Protein 2OU3 (pdb70)

Nearest PDB structures (foldseek):
  2ou3-assembly1_B  TM=1.006E+00  e=4.189E-21  Nostoc punctiforme PCC 73102
  3d19-assembly1_F  TM=2.304E-01  e=5.367E+00  Bacillus cereus G9241
  2ou3-assembly1_B  TM=1.006E+00  e=4.586E-21  Nostoc punctiforme PCC 73102
  3d19-assembly1_F  TM=2.104E-01  e=5.791E+00  Bacillus cereus G9241

Solvent-accessible surface area: 14488 Å² total

Secondary structure (DSSP, 8-state):
-HHHHHHHHHHHHHHH--SSPPPHHHHHH--HHHHHHHSSS---HHHHHHHHHHHHHTT--HHHHHHHHH----S-HHHHHTT-TTT--HHHHHHHHHHHHHTTSSPPHHHHHHHH--TTTT--HHHHHHHHHHHHHHHHHHHHHHHHH-SS----/-HHHHHHHHHHHHHHH--SSPPPHHHHHH--HHHHHHHTTS---HHHHHHHHHHHHHTT--HHHHHHHHH----S-HHHHHTT-TTT--HHHHHHHHHHHHHTTSSPPHHHHHHHH--TTTT--HHHHHHHHHHHHHHHHHHHHHHHHH-SS----

Foldseek 3Di:
DVVLCVQLQVLCCVLPVDNHRDALVVLLLLLLLLLLLCQPHHADPQLLVVVLVSSVSSVRDPVSSVVSVPDDSPDDSVVSQVVDPVSLCLLVSLLSSCVSNPRVHHDDVVSLVSSVCCVSNVHDPVSSVVSNVVSVVVVVVVVVVVCVVPVDDDPD/DVVLLVQLQVVCCVLPVDNHRDALVVLLLLLLLVLLLCQPHDADPQLLVVVLVSSVSSVRDPVSSVVSVPDDSPDDSVVSQVVDPVSLCLLVSLLSSLVSNPRVHDDDVVSLVSSVNCVSNVHDVVSSVVSNVVSVVVVVVVVVVVCVVPVDDDPD

Structure (mmCIF, N/CA/C/O backbone):
data_2OU3
#
_entry.id   2OU3
#
_cell.length_a   38.490
_cell.length_b   56.190
_cell.length_c   152.300
_cell.angle_alpha   90.000
_cell.angle_beta   90.000
_cell.angle_gamma   90.000
#
_symmetry.space_group_name_H-M   'P 21 21 21'
#
loop_
_entity.id
_entity.type
_entity.pdbx_description
1 polymer 'Tellurite resistance protein of COG3793'
2 non-polymer 'ZINC ION'
3 non-polymer 1H-INDOLE-3-CARBALDEHYDE
4 non-polymer 1,2-ETHANEDIOL
5 non-polymer 'CHLORIDE ION'
6 water water
#
loop_
_atom_site.group_PDB
_atom_site.id
_atom_site.type_symbol
_atom_site.label_atom_id
_atom_site.label_alt_id
_atom_site.label_comp_id
_atom_site.label_asym_id
_atom_site.label_entity_id
_atom_site.label_seq_id
_atom_site.pdbx_PDB_ins_code
_atom_site.Cartn_x
_atom_site.Cartn_y
_atom_site.Cartn_z
_atom_site.occupancy
_atom_site.B_iso_or_equiv
_atom_site.auth_seq_id
_atom_site.auth_comp_id
_atom_site.auth_asym_id
_atom_site.auth_atom_id
_atom_site.pdbx_PDB_model_num
ATOM 9 N N . SER A 1 3 ? 27.558 42.248 37.948 1.00 39.21 2 SER A N 1
ATOM 10 C CA . SER A 1 3 ? 28.565 41.192 38.019 1.00 36.67 2 SER A CA 1
ATOM 11 C C . SER A 1 3 ? 29.386 41.177 36.737 1.00 35.19 2 SER A C 1
ATOM 12 O O . SER A 1 3 ? 28.978 41.738 35.704 1.00 33.06 2 SER A O 1
ATOM 15 N N . ASP A 1 4 ? 30.549 40.548 36.811 1.00 32.26 3 ASP A N 1
ATOM 16 C CA . ASP A 1 4 ? 31.404 40.419 35.655 1.00 32.19 3 ASP A CA 1
ATOM 17 C C . ASP A 1 4 ? 30.679 39.642 34.541 1.00 30.19 3 ASP A C 1
ATOM 18 O O . ASP A 1 4 ? 30.775 39.995 33.369 1.00 27.17 3 ASP A O 1
ATOM 23 N N . ILE A 1 5 ? 29.906 38.628 34.914 1.00 28.94 4 ILE A N 1
ATOM 24 C CA . ILE A 1 5 ? 29.175 37.844 33.913 1.00 30.51 4 ILE A CA 1
ATOM 25 C C . ILE A 1 5 ? 28.032 38.668 33.310 1.00 30.74 4 ILE A C 1
ATOM 26 O O . ILE A 1 5 ? 27.846 38.659 32.098 1.00 31.28 4 ILE A O 1
ATOM 31 N N . LYS A 1 6 ? 27.314 39.428 34.139 1.00 31.05 5 LYS A N 1
ATOM 32 C CA . LYS A 1 6 ? 26.336 40.375 33.629 1.00 30.70 5 LYS A CA 1
ATOM 33 C C . LYS A 1 6 ? 26.975 41.356 32.646 1.00 27.86 5 LYS A C 1
ATOM 34 O O . LYS A 1 6 ? 26.445 41.581 31.556 1.00 28.98 5 LYS A O 1
ATOM 37 N N . LYS A 1 7 ? 28.107 41.931 33.018 1.00 24.96 6 LYS A N 1
ATOM 38 C CA . LYS A 1 7 ? 28.802 42.844 32.144 1.00 26.49 6 LYS A CA 1
ATOM 39 C C . LYS A 1 7 ? 29.215 42.182 30.838 1.00 24.12 6 LYS A C 1
ATOM 40 O O . LYS A 1 7 ? 29.223 42.820 29.823 1.00 21.47 6 LYS A O 1
ATOM 46 N N . LEU A 1 8 ? 29.576 40.902 30.874 1.00 20.22 7 LEU A N 1
ATOM 47 C CA . LEU A 1 8 ? 29.891 40.188 29.651 1.00 20.39 7 LEU A CA 1
ATOM 48 C C . LEU A 1 8 ? 28.727 40.190 28.670 1.00 16.36 7 LEU A C 1
ATOM 49 O O . LEU A 1 8 ? 28.916 40.538 27.476 1.00 17.74 7 LEU A O 1
ATOM 54 N N . GLY A 1 9 ? 27.532 39.817 29.163 1.00 13.86 8 GLY A N 1
ATOM 55 C CA . GLY A 1 9 ? 26.355 39.754 28.317 1.00 16.49 8 GLY A CA 1
ATOM 56 C C . GLY A 1 9 ? 25.893 41.131 27.862 1.00 16.43 8 GLY A C 1
ATOM 57 O O . GLY A 1 9 ? 25.525 41.338 26.699 1.00 15.40 8 GLY A O 1
ATOM 58 N N . SER A 1 10 ? 25.880 42.076 28.785 1.00 16.72 9 SER A N 1
ATOM 59 C CA . SER A 1 10 ? 25.432 43.415 28.460 1.00 16.25 9 SER A CA 1
ATOM 60 C C . SER A 1 10 ? 26.358 44.114 27.460 1.00 15.70 9 SER A C 1
ATOM 61 O O . SER A 1 10 ? 25.881 44.778 26.552 1.00 18.03 9 SER A O 1
ATOM 64 N N . SER A 1 11 ? 27.658 43.991 27.645 1.00 16.52 10 SER A N 1
ATOM 65 C CA . SER A 1 11 ? 28.616 44.574 26.710 1.00 16.08 10 SER A CA 1
ATOM 66 C C . SER A 1 11 ? 28.430 43.985 25.311 1.00 15.25 10 SER A C 1
ATOM 67 O O . SER A 1 11 ? 28.490 44.702 24.307 1.00 14.62 10 SER A O 1
ATOM 70 N N . TRP A 1 12 ? 28.233 42.663 25.258 1.00 15.45 11 TRP A N 1
ATOM 71 C CA . TRP A 1 12 ? 28.137 41.968 23.982 1.00 15.69 11 TRP A CA 1
ATOM 72 C C . TRP A 1 12 ? 26.906 42.443 23.244 1.00 14.19 11 TRP A C 1
ATOM 73 O O . TRP A 1 12 ? 26.985 42.828 22.081 1.00 14.79 11 TRP A O 1
ATOM 84 N N . ILE A 1 13 ? 25.759 42.446 23.922 1.00 13.92 12 ILE A N 1
ATOM 85 C CA A ILE A 1 13 ? 24.510 42.801 23.273 0.50 14.55 12 ILE A CA 1
ATOM 86 C CA B ILE A 1 13 ? 24.498 42.804 23.282 0.50 13.64 12 ILE A CA 1
ATOM 87 C C . ILE A 1 13 ? 24.439 44.291 22.909 1.00 14.10 12 ILE A C 1
ATOM 88 O O . ILE A 1 13 ? 23.890 44.669 21.860 1.00 14.22 12 ILE A O 1
ATOM 97 N N . ILE A 1 14 ? 24.984 45.146 23.770 1.00 14.99 13 ILE A N 1
ATOM 98 C CA . ILE A 1 14 ? 25.049 46.577 23.464 1.00 14.17 13 ILE A CA 1
ATOM 99 C C . ILE A 1 14 ? 25.931 46.789 22.249 1.00 14.47 13 ILE A C 1
ATOM 100 O O . ILE A 1 14 ? 25.558 47.509 21.308 1.00 16.07 13 ILE A O 1
ATOM 105 N N . ASN A 1 15 ? 27.074 46.110 22.218 1.00 13.26 14 ASN A N 1
ATOM 106 C CA . ASN A 1 15 ? 27.930 46.193 21.020 1.00 13.20 14 ASN A CA 1
ATOM 107 C C . ASN A 1 15 ? 27.238 45.629 19.758 1.00 14.36 14 ASN A C 1
ATOM 108 O O . ASN A 1 15 ? 27.356 46.186 18.653 1.00 15.45 14 ASN A O 1
ATOM 113 N N . TRP A 1 16 ? 26.516 44.523 19.930 1.00 15.92 15 TRP A N 1
ATOM 114 C CA . TRP A 1 16 ? 25.852 43.889 18.833 1.00 14.58 15 TRP A CA 1
ATOM 115 C C . TRP A 1 16 ? 24.858 44.850 18.146 1.00 14.72 15 TRP A C 1
ATOM 116 O O . TRP A 1 16 ? 24.877 45.008 16.919 1.00 13.94 15 TRP A O 1
ATOM 127 N N . PHE A 1 17 ? 23.986 45.475 18.923 1.00 14.73 16 PHE A N 1
ATOM 128 C CA . PHE A 1 17 ? 22.928 46.282 18.323 1.00 12.57 16 PHE A CA 1
ATOM 129 C C . PHE A 1 17 ? 23.373 47.705 17.995 1.00 13.24 16 PHE A C 1
ATOM 130 O O . PHE A 1 17 ? 22.841 48.320 17.068 1.00 14.21 16 PHE A O 1
ATOM 138 N N . PHE A 1 18 ? 24.264 48.264 18.797 1.00 12.75 17 PHE A N 1
ATOM 139 C CA . PHE A 1 18 ? 24.571 49.700 18.656 1.00 13.10 17 PHE A CA 1
ATOM 140 C C . PHE A 1 18 ? 26.014 50.028 18.280 1.00 13.41 17 PHE A C 1
ATOM 141 O O . PHE A 1 18 ? 26.294 51.184 17.937 1.00 14.70 17 PHE A O 1
ATOM 149 N N . GLY A 1 19 ? 26.916 49.046 18.346 1.00 13.27 18 GLY A N 1
ATOM 150 C CA . GLY A 1 19 ? 28.329 49.255 18.023 1.00 14.33 18 GLY A CA 1
ATOM 151 C C . GLY A 1 19 ? 29.169 49.841 19.145 1.00 14.69 18 GLY A C 1
ATOM 152 O O . GLY A 1 19 ? 30.375 50.129 18.968 1.00 13.64 18 GLY A O 1
ATOM 153 N N . PHE A 1 20 ? 28.549 50.033 20.312 1.00 12.88 19 PHE A N 1
ATOM 154 C CA . PHE A 1 20 ? 29.156 50.739 21.418 1.00 12.45 19 PHE A CA 1
ATOM 155 C C . PHE A 1 20 ? 30.203 49.867 22.081 1.00 14.01 19 PHE A C 1
ATOM 156 O O . PHE A 1 20 ? 30.054 48.670 22.136 1.00 12.50 19 PHE A O 1
ATOM 164 N N . ASN A 1 21 ? 31.282 50.481 22.555 1.00 15.05 20 ASN A N 1
ATOM 165 C CA . ASN A 1 21 ? 32.311 49.755 23.321 1.00 15.44 20 ASN A CA 1
ATOM 166 C C . ASN A 1 21 ? 32.204 49.884 24.844 1.00 17.12 20 ASN A C 1
ATOM 167 O O . ASN A 1 21 ? 33.058 49.353 25.574 1.00 17.19 20 ASN A O 1
ATOM 172 N N . GLN A 1 22 ? 31.116 50.505 25.322 1.00 16.79 21 GLN A N 1
ATOM 173 C CA . GLN A 1 22 ? 30.875 50.733 26.744 1.00 19.05 21 GLN A CA 1
ATOM 174 C C . GLN A 1 22 ? 29.376 50.539 26.939 1.00 18.20 21 GLN A C 1
ATOM 175 O O . GLN A 1 22 ? 28.641 50.860 26.026 1.00 15.26 21 GLN A O 1
ATOM 181 N N . ILE A 1 23 ? 28.942 50.009 28.090 1.00 16.04 22 ILE A N 1
ATOM 182 C CA . ILE A 1 23 ? 27.521 49.842 28.391 1.00 14.33 22 ILE A CA 1
ATOM 183 C C . ILE A 1 23 ? 27.009 51.233 28.794 1.00 13.92 22 ILE A C 1
ATOM 184 O O . ILE A 1 23 ? 27.621 51.846 29.675 1.00 13.65 22 ILE A O 1
ATOM 189 N N . PRO A 1 24 ? 25.922 51.736 28.160 1.00 12.52 23 PRO A N 1
ATOM 190 C CA . PRO A 1 24 ? 25.350 53.015 28.617 1.00 14.73 23 PRO A CA 1
ATOM 191 C C . PRO A 1 24 ? 24.874 52.945 30.067 1.00 15.65 23 PRO A C 1
ATOM 192 O O . PRO A 1 24 ? 24.476 51.864 30.558 1.00 14.98 23 PRO A O 1
ATOM 196 N N . THR A 1 25 ? 24.881 54.097 30.731 1.00 14.24 24 THR A N 1
ATOM 197 C CA . THR A 1 25 ? 24.332 54.199 32.073 1.00 14.17 24 THR A CA 1
ATOM 198 C C . THR A 1 25 ? 22.867 53.816 32.015 1.00 14.15 24 THR A C 1
ATOM 199 O O . THR A 1 25 ? 22.219 53.956 30.954 1.00 11.80 24 THR A O 1
ATOM 203 N N . ASN A 1 26 ? 22.337 53.339 33.133 1.00 13.82 25 ASN A N 1
ATOM 204 C CA . ASN A 1 26 ? 20.885 53.095 33.195 1.00 13.48 25 ASN A CA 1
ATOM 205 C C . ASN A 1 26 ? 20.078 54.331 32.877 1.00 12.94 25 ASN A C 1
ATOM 206 O O . ASN A 1 26 ? 19.021 54.235 32.223 1.00 12.61 25 ASN A O 1
ATOM 211 N N . GLU A 1 27 ? 20.557 55.486 33.334 1.00 12.97 26 GLU A N 1
ATOM 212 C CA A GLU A 1 27 ? 19.914 56.761 33.050 0.70 13.95 26 GLU A CA 1
ATOM 213 C CA B GLU A 1 27 ? 19.819 56.729 33.041 0.30 13.28 26 GLU A CA 1
ATOM 214 C C . GLU A 1 27 ? 19.799 57.013 31.532 1.00 13.33 26 GLU A C 1
ATOM 215 O O . GLU A 1 27 ? 18.770 57.413 31.028 1.00 13.92 26 GLU A O 1
ATOM 226 N N . ASP A 1 28 ? 20.899 56.790 30.817 1.00 11.68 27 ASP A N 1
ATOM 227 C CA . ASP A 1 28 ? 20.913 56.933 29.365 1.00 11.76 27 ASP A CA 1
ATOM 228 C C . ASP A 1 28 ? 20.022 55.922 28.650 1.00 13.58 27 ASP A C 1
ATOM 229 O O . ASP A 1 28 ? 19.332 56.282 27.696 1.00 13.90 27 ASP A O 1
ATOM 234 N N . SER A 1 29 ? 20.015 54.666 29.107 1.00 13.51 28 SER A N 1
ATOM 235 C CA . SER A 1 29 ? 19.106 53.681 28.527 1.00 11.64 28 SER A CA 1
ATOM 236 C C . SER A 1 29 ? 17.672 54.145 28.695 1.00 12.96 28 SER A C 1
ATOM 237 O O . SER A 1 29 ? 16.861 54.057 27.760 1.00 13.41 28 SER A O 1
ATOM 240 N N . SER A 1 30 ? 17.360 54.657 29.882 1.00 13.31 29 SER A N 1
ATOM 241 C CA . SER A 1 30 ? 16.027 55.178 30.186 1.00 14.19 29 SER A CA 1
ATOM 242 C C . SER A 1 30 ? 15.608 56.337 29.268 1.00 13.38 29 SER A C 1
ATOM 243 O O . SER A 1 30 ? 14.554 56.295 28.638 1.00 12.64 29 SER A O 1
ATOM 246 N N . ILE A 1 31 ? 16.463 57.349 29.181 1.00 14.01 30 ILE A N 1
ATOM 247 C CA . ILE A 1 31 ? 16.214 58.522 28.343 1.00 12.82 30 ILE A CA 1
ATOM 248 C C . ILE A 1 31 ? 16.091 58.117 26.862 1.00 14.01 30 ILE A C 1
ATOM 249 O O . ILE A 1 31 ? 15.154 58.538 26.161 1.00 14.68 30 ILE A O 1
ATOM 254 N N . TYR A 1 32 ? 16.994 57.246 26.409 1.00 15.01 31 TYR A N 1
ATOM 255 C CA . TYR A 1 32 ? 16.945 56.738 25.042 1.00 13.71 31 TYR A CA 1
ATOM 256 C C . TYR A 1 32 ? 15.605 56.063 24.748 1.00 12.91 31 TYR A C 1
ATOM 257 O O . TYR A 1 32 ? 14.949 56.379 23.739 1.00 11.52 31 TYR A O 1
ATOM 279 N N . LYS A 1 34 ? 12.747 56.340 26.432 1.00 13.93 33 LYS A N 1
ATOM 280 C CA . LYS A 1 34 ? 11.687 57.341 26.481 1.00 13.99 33 LYS A CA 1
ATOM 281 C C . LYS A 1 34 ? 11.591 58.092 25.158 1.00 15.09 33 LYS A C 1
ATOM 282 O O . LYS A 1 34 ? 10.512 58.391 24.685 1.00 14.43 33 LYS A O 1
ATOM 288 N N . SER A 1 35 ? 12.737 58.389 24.555 1.00 13.14 34 SER A N 1
ATOM 289 C CA . SER A 1 35 ? 12.762 59.068 23.266 1.00 14.02 34 SER A CA 1
ATOM 290 C C . SER A 1 35 ? 12.115 58.188 22.191 1.00 13.89 34 SER A C 1
ATOM 291 O O . SER A 1 35 ? 11.332 58.639 21.353 1.00 14.98 34 SER A O 1
ATOM 294 N N . VAL A 1 36 ? 12.472 56.915 22.227 1.00 12.53 35 VAL A N 1
ATOM 295 C CA . VAL A 1 36 ? 11.995 55.942 21.257 1.00 13.94 35 VAL A CA 1
ATOM 296 C C . VAL A 1 36 ? 10.490 55.825 21.369 1.00 14.67 35 VAL A C 1
ATOM 297 O O . VAL A 1 36 ? 9.789 55.858 20.348 1.00 15.91 35 VAL A O 1
ATOM 301 N N . LEU A 1 37 ? 9.983 55.695 22.602 1.00 15.33 36 LEU A N 1
ATOM 302 C CA . LEU A 1 37 ? 8.548 55.594 22.819 1.00 13.63 36 LEU A CA 1
ATOM 303 C C . LEU A 1 37 ? 7.823 56.859 22.393 1.00 14.27 36 LEU A C 1
ATOM 304 O O . LEU A 1 37 ? 6.752 56.781 21.768 1.00 16.78 36 LEU A O 1
ATOM 309 N N . THR A 1 38 ? 8.392 58.024 22.717 1.00 14.15 37 THR A N 1
ATOM 310 C CA . THR A 1 38 ? 7.823 59.282 22.258 1.00 15.52 37 THR A CA 1
ATOM 311 C C . THR A 1 38 ? 7.732 59.310 20.727 1.00 19.36 37 THR A C 1
ATOM 312 O O . THR A 1 38 ? 6.727 59.727 20.165 1.00 19.29 37 THR A O 1
ATOM 316 N N . CYS A 1 39 ? 8.804 58.878 20.085 1.00 18.98 38 CYS A N 1
ATOM 317 C CA A CYS A 1 39 ? 8.909 58.851 18.639 0.70 21.12 38 CYS A CA 1
ATOM 318 C CA B CYS A 1 39 ? 8.885 58.827 18.632 0.30 20.83 38 CYS A CA 1
ATOM 319 C C . CYS A 1 39 ? 7.873 57.906 18.011 1.00 21.97 38 CYS A C 1
ATOM 320 O O . CYS A 1 39 ? 7.176 58.287 17.087 1.00 25.93 38 CYS A O 1
ATOM 325 N N . ALA A 1 40 ? 7.796 56.680 18.520 1.00 21.31 39 ALA A N 1
ATOM 326 C CA . ALA A 1 40 ? 6.848 55.694 18.015 1.00 23.42 39 ALA A CA 1
ATOM 327 C C . ALA A 1 40 ? 5.410 56.178 18.219 1.00 26.31 39 ALA A C 1
ATOM 328 O O . ALA A 1 40 ? 4.584 56.066 17.318 1.00 27.02 39 ALA A O 1
ATOM 330 N N . LYS A 1 41 ? 5.118 56.714 19.404 1.00 26.67 40 LYS A N 1
ATOM 331 C CA . LYS A 1 41 ? 3.767 57.207 19.705 1.00 27.41 40 LYS A CA 1
ATOM 332 C C . LYS A 1 41 ? 3.453 58.456 18.868 1.00 30.44 40 LYS A C 1
ATOM 333 O O . LYS A 1 41 ? 2.350 58.590 18.329 1.00 29.89 40 LYS A O 1
ATOM 339 N N . ALA A 1 42 ? 4.444 59.339 18.754 1.00 33.12 41 ALA A N 1
ATOM 340 C CA . ALA A 1 42 ? 4.385 60.503 17.874 1.00 36.25 41 ALA A CA 1
ATOM 341 C C . ALA A 1 42 ? 3.134 61.322 18.172 1.00 39.57 41 ALA A C 1
ATOM 342 O O . ALA A 1 42 ? 2.979 61.830 19.283 1.00 39.04 41 ALA A O 1
ATOM 344 N N . ASP A 1 43 ? 2.239 61.462 17.202 1.00 41.68 42 ASP A N 1
ATOM 345 C CA . ASP A 1 43 ? 1.002 62.180 17.462 1.00 43.93 42 ASP A CA 1
ATOM 346 C C . ASP A 1 43 ? 0.103 61.253 18.261 1.00 44.32 42 ASP A C 1
ATOM 347 O O . ASP A 1 43 ? -0.403 61.607 19.332 1.00 45.70 42 ASP A O 1
ATOM 348 N N . GLY A 1 44 ? -0.042 60.041 17.743 1.00 43.34 43 GLY A N 1
ATOM 349 C CA . GLY A 1 44 ? -1.144 59.178 18.112 1.00 42.91 43 GLY A CA 1
ATOM 350 C C . GLY A 1 44 ? -0.946 58.376 19.365 1.00 41.26 43 GLY A C 1
ATOM 351 O O . GLY A 1 44 ? -0.683 58.930 20.417 1.00 40.34 43 GLY A O 1
ATOM 352 N N . VAL A 1 45 ? -1.121 57.065 19.241 1.00 41.10 44 VAL A N 1
ATOM 353 C CA . VAL A 1 45 ? -0.941 56.151 20.346 1.00 40.37 44 VAL A CA 1
ATOM 354 C C . VAL A 1 45 ? 0.108 55.087 20.005 1.00 39.75 44 VAL A C 1
ATOM 355 O O . VAL A 1 45 ? 0.597 54.965 18.868 1.00 39.57 44 VAL A O 1
ATOM 357 N N . ILE A 1 46 ? 0.448 54.327 21.028 1.00 38.82 45 ILE A N 1
ATOM 358 C CA . ILE A 1 46 ? 1.348 53.207 20.903 1.00 36.39 45 ILE A CA 1
ATOM 359 C C . ILE A 1 46 ? 0.554 52.038 21.478 1.00 32.13 45 ILE A C 1
ATOM 360 O O . ILE A 1 46 ? -0.017 52.148 22.550 1.00 33.41 45 ILE A O 1
ATOM 365 N N . SER A 1 47 ? 0.451 50.948 20.734 1.00 28.34 46 SER A N 1
ATOM 366 C CA . SER A 1 47 ? -0.292 49.784 21.212 1.00 26.97 46 SER A CA 1
ATOM 367 C C . SER A 1 47 ? 0.477 49.013 22.294 1.00 27.92 46 SER A C 1
ATOM 368 O O . SER A 1 47 ? 1.709 49.127 22.397 1.00 25.59 46 SER A O 1
ATOM 371 N N . PRO A 1 48 ? -0.252 48.238 23.110 1.00 26.44 47 PRO A N 1
ATOM 372 C CA . PRO A 1 48 ? 0.360 47.334 24.073 1.00 26.84 47 PRO A CA 1
ATOM 373 C C . PRO A 1 48 ? 1.442 46.461 23.474 1.00 26.35 47 PRO A C 1
ATOM 374 O O . PRO A 1 48 ? 2.520 46.299 24.080 1.00 22.57 47 PRO A O 1
ATOM 378 N N . GLU A 1 49 ? 1.153 45.887 22.302 1.00 23.41 48 GLU A N 1
ATOM 379 C CA . GLU A 1 49 ? 2.129 45.047 21.637 1.00 23.05 48 GLU A CA 1
ATOM 380 C C . GLU A 1 49 ? 3.394 45.815 21.259 1.00 19.84 48 GLU A C 1
ATOM 381 O O . GLU A 1 49 ? 4.515 45.285 21.390 1.00 21.45 48 GLU A O 1
ATOM 387 N N . GLU A 1 50 ? 3.226 47.032 20.761 1.00 19.33 49 GLU A N 1
ATOM 388 C CA . GLU A 1 50 ? 4.360 47.869 20.401 1.00 18.63 49 GLU A CA 1
ATOM 389 C C . GLU A 1 50 ? 5.140 48.184 21.665 1.00 18.51 49 GLU A C 1
ATOM 390 O O . GLU A 1 50 ? 6.373 48.064 21.697 1.00 13.52 49 GLU A O 1
ATOM 396 N N . LYS A 1 51 ? 4.440 48.582 22.731 1.00 18.22 50 LYS A N 1
ATOM 397 C CA . LYS A 1 51 ? 5.154 48.931 23.981 1.00 20.87 50 LYS A CA 1
ATOM 398 C C . LYS A 1 51 ? 5.878 47.729 24.575 1.00 18.75 50 LYS A C 1
ATOM 399 O O . LYS A 1 51 ? 7.018 47.846 25.070 1.00 17.63 50 LYS A O 1
ATOM 405 N N . ASP A 1 52 ? 5.237 46.562 24.503 1.00 19.17 51 ASP A N 1
ATOM 406 C CA . ASP A 1 52 ? 5.842 45.341 25.003 1.00 19.01 51 ASP A CA 1
ATOM 407 C C . ASP A 1 52 ? 7.123 44.978 24.283 1.00 16.52 51 ASP A C 1
ATOM 408 O O . ASP A 1 52 ? 8.067 44.546 24.934 1.00 16.11 51 ASP A O 1
ATOM 413 N N . TRP A 1 53 ? 7.149 45.136 22.963 1.00 15.34 52 TRP A N 1
ATOM 414 C CA . TRP A 1 53 ? 8.375 44.907 22.208 1.00 16.66 52 TRP A CA 1
ATOM 415 C C . TRP A 1 53 ? 9.505 45.853 22.638 1.00 15.66 52 TRP A C 1
ATOM 416 O O . TRP A 1 53 ? 10.685 45.453 22.796 1.00 16.17 52 TRP A O 1
ATOM 427 N N . ALA A 1 54 ? 9.162 47.114 22.833 1.00 14.88 53 ALA A N 1
ATOM 428 C CA . ALA A 1 54 ? 10.143 48.127 23.239 1.00 13.99 53 ALA A CA 1
ATOM 429 C C . ALA A 1 54 ? 10.745 47.792 24.619 1.00 14.13 53 ALA A C 1
ATOM 430 O O . ALA A 1 54 ? 11.964 47.878 24.818 1.00 15.17 53 ALA A O 1
ATOM 432 N N . LEU A 1 55 ? 9.875 47.412 25.568 1.00 13.83 54 LEU A N 1
ATOM 433 C CA . LEU A 1 55 ? 10.304 47.053 26.921 1.00 15.03 54 LEU A CA 1
ATOM 434 C C . LEU A 1 55 ? 11.171 45.810 26.911 1.00 14.14 54 LEU A C 1
ATOM 435 O O . LEU A 1 55 ? 12.169 45.732 27.642 1.00 15.59 54 LEU A O 1
ATOM 440 N N . GLY A 1 56 ? 10.816 44.853 26.050 1.00 13.94 55 GLY A N 1
ATOM 441 C CA . GLY A 1 56 ? 11.594 43.615 25.928 1.00 13.36 55 GLY A CA 1
ATOM 442 C C . GLY A 1 56 ? 12.978 43.887 25.340 1.00 12.51 55 GLY A C 1
ATOM 443 O O . GLY A 1 56 ? 13.984 43.318 25.773 1.00 14.87 55 GLY A O 1
ATOM 444 N N . PHE A 1 57 ? 13.030 44.770 24.351 1.00 12.75 56 PHE A N 1
ATOM 445 C CA . PHE A 1 57 ? 14.280 45.164 23.712 1.00 13.78 56 PHE A CA 1
ATOM 446 C C . PHE A 1 57 ? 15.153 45.827 24.770 1.00 14.98 56 PHE A C 1
ATOM 447 O O . PHE A 1 57 ? 16.283 45.434 24.970 1.00 13.83 56 PHE A O 1
ATOM 455 N N . CYS A 1 58 ? 14.560 46.733 25.557 1.00 13.98 57 CYS A N 1
ATOM 456 C CA . CYS A 1 58 ? 15.301 47.441 26.580 1.00 14.93 57 CYS A CA 1
ATOM 457 C C . CYS A 1 58 ? 15.781 46.478 27.673 1.00 16.07 57 CYS A C 1
ATOM 458 O O . CYS A 1 58 ? 16.947 46.498 28.074 1.00 13.30 57 CYS A O 1
ATOM 461 N N . ALA A 1 59 ? 14.904 45.582 28.114 1.00 14.00 58 ALA A N 1
ATOM 462 C CA . ALA A 1 59 ? 15.271 44.602 29.155 1.00 15.46 58 ALA A CA 1
ATOM 463 C C . ALA A 1 59 ? 16.435 43.724 28.737 1.00 16.20 58 ALA A C 1
ATOM 464 O O . ALA A 1 59 ? 17.268 43.366 29.595 1.00 16.63 58 ALA A O 1
ATOM 466 N N . SER A 1 60 ? 16.495 43.373 27.443 1.00 18.05 59 SER A N 1
ATOM 467 C CA . SER A 1 60 ? 17.526 42.475 26.944 1.00 18.80 59 SER A CA 1
ATOM 468 C C . SER A 1 60 ? 18.896 43.043 27.175 1.00 17.68 59 SER A C 1
ATOM 469 O O . SER A 1 60 ? 19.834 42.277 27.227 1.00 18.24 59 SER A O 1
ATOM 472 N N . TRP A 1 61 ? 19.053 44.368 27.255 1.00 16.01 60 TRP A N 1
ATOM 473 C CA . TRP A 1 61 ? 20.397 44.955 27.458 1.00 16.85 60 TRP A CA 1
ATOM 474 C C . TRP A 1 61 ? 20.902 44.772 28.883 1.00 18.00 60 TRP A C 1
ATOM 475 O O . TRP A 1 61 ? 22.036 45.134 29.200 1.00 18.43 60 TRP A O 1
ATOM 486 N N . GLY A 1 62 ? 20.064 44.257 29.751 1.00 15.04 61 GLY A N 1
ATOM 487 C CA . GLY A 1 62 ? 20.444 44.022 31.156 1.00 17.04 61 GLY A CA 1
ATOM 488 C C . GLY A 1 62 ? 20.390 45.253 32.045 1.00 16.85 61 GLY A C 1
ATOM 489 O O . GLY A 1 62 ? 21.017 45.295 33.124 1.00 16.18 61 GLY A O 1
ATOM 490 N N . VAL A 1 63 ? 19.622 46.257 31.615 1.00 16.09 62 VAL A N 1
ATOM 491 C CA . VAL A 1 63 ? 19.349 47.455 32.445 1.00 13.53 62 VAL A CA 1
ATOM 492 C C . VAL A 1 63 ? 18.825 47.091 33.843 1.00 16.90 62 VAL A C 1
ATOM 493 O O . VAL A 1 63 ? 18.228 46.028 34.047 1.00 14.93 62 VAL A O 1
ATOM 497 N N . ALA A 1 64 ? 19.107 47.960 34.815 1.00 15.49 63 ALA A N 1
ATOM 498 C CA . ALA A 1 64 ? 18.537 47.840 36.150 1.00 14.64 63 ALA A CA 1
ATOM 499 C C . ALA A 1 64 ? 17.030 47.762 36.059 1.00 15.99 63 ALA A C 1
ATOM 500 O O . ALA A 1 64 ? 16.444 48.362 35.154 1.00 13.63 63 ALA A O 1
ATOM 502 N N . ASP A 1 65 ? 16.402 47.010 36.983 1.00 15.73 64 ASP A N 1
ATOM 503 C CA . ASP A 1 65 ? 14.943 46.844 37.020 1.00 15.91 64 ASP A CA 1
ATOM 504 C C . ASP A 1 65 ? 14.168 48.149 37.066 1.00 15.28 64 ASP A C 1
ATOM 505 O O . ASP A 1 65 ? 13.082 48.257 36.486 1.00 15.44 64 ASP A O 1
ATOM 510 N N . TRP A 1 66 ? 14.685 49.128 37.806 1.00 13.97 65 TRP A N 1
ATOM 511 C CA . TRP A 1 66 ? 14.013 50.416 37.846 1.00 13.69 65 TRP A CA 1
ATOM 512 C C . TRP A 1 66 ? 13.700 50.969 36.451 1.00 11.92 65 TRP A C 1
ATOM 513 O O . TRP A 1 66 ? 12.687 51.645 36.270 1.00 13.28 65 TRP A O 1
ATOM 524 N N . VAL A 1 67 ? 14.595 50.743 35.482 1.00 12.70 66 VAL A N 1
ATOM 525 C CA . VAL A 1 67 ? 14.419 51.320 34.171 1.00 12.77 66 VAL A CA 1
ATOM 526 C C . VAL A 1 67 ? 13.145 50.783 33.540 1.00 11.52 66 VAL A C 1
ATOM 527 O O . VAL A 1 67 ? 12.356 51.532 32.988 1.00 12.89 66 VAL A O 1
ATOM 531 N N . ILE A 1 68 ? 12.941 49.474 33.627 1.00 13.79 67 ILE A N 1
ATOM 532 C CA . ILE A 1 68 ? 11.755 48.846 33.038 1.00 13.20 67 ILE A CA 1
ATOM 533 C C . ILE A 1 68 ? 10.482 49.187 33.815 1.00 14.95 67 ILE A C 1
ATOM 534 O O . ILE A 1 68 ? 9.443 49.528 33.223 1.00 15.01 67 ILE A O 1
ATOM 539 N N . GLU A 1 69 ? 10.549 49.136 35.135 1.00 15.33 68 GLU A N 1
ATOM 540 C CA . GLU A 1 69 ? 9.379 49.502 35.931 1.00 14.37 68 GLU A CA 1
ATOM 541 C C . GLU A 1 69 ? 8.912 50.931 35.632 1.00 15.58 68 GLU A C 1
ATOM 542 O O . GLU A 1 69 ? 7.718 51.219 35.496 1.00 15.90 68 GLU A O 1
ATOM 548 N N . ASP A 1 70 ? 9.881 51.823 35.487 1.00 14.04 69 ASP A N 1
ATOM 549 C CA . ASP A 1 70 ? 9.593 53.237 35.205 1.00 13.57 69 ASP A CA 1
ATOM 550 C C . ASP A 1 70 ? 9.082 53.453 33.750 1.00 13.59 69 ASP A C 1
ATOM 551 O O . ASP A 1 70 ? 8.210 54.305 33.514 1.00 16.35 69 ASP A O 1
ATOM 556 N N . LEU A 1 71 ? 9.575 52.679 32.793 1.00 12.88 70 LEU A N 1
ATOM 557 C CA . LEU A 1 71 ? 9.013 52.706 31.428 1.00 14.21 70 LEU A CA 1
ATOM 558 C C . LEU A 1 71 ? 7.575 52.192 31.387 1.00 16.18 70 LEU A C 1
ATOM 559 O O . LEU A 1 71 ? 6.761 52.687 30.603 1.00 15.39 70 LEU A O 1
ATOM 564 N N . LYS A 1 72 ? 7.269 51.178 32.197 1.00 17.14 71 LYS A N 1
ATOM 565 C CA . LYS A 1 72 ? 5.907 50.630 32.250 1.00 19.89 71 LYS A CA 1
ATOM 566 C C . LYS A 1 72 ? 4.857 51.690 32.557 1.00 20.08 71 LYS A C 1
ATOM 567 O O . LYS A 1 72 ? 3.798 51.689 31.945 1.00 20.34 71 LYS A O 1
ATOM 573 N N . THR A 1 73 ? 5.172 52.602 33.475 1.00 19.49 72 THR A N 1
ATOM 574 C CA . THR A 1 73 ? 4.249 53.670 33.901 1.00 20.56 72 THR A CA 1
ATOM 575 C C . THR A 1 73 ? 4.427 54.979 33.114 1.00 20.69 72 THR A C 1
ATOM 576 O O . THR A 1 73 ? 3.660 55.935 33.270 1.00 21.16 72 THR A O 1
ATOM 580 N N . TYR A 1 74 ? 5.425 55.024 32.244 1.00 19.40 73 TYR A N 1
ATOM 581 C CA . TYR A 1 74 ? 5.725 56.234 31.517 1.00 20.38 73 TYR A CA 1
ATOM 582 C C . TYR A 1 74 ? 4.679 56.520 30.453 1.00 21.77 73 TYR A C 1
ATOM 583 O O . TYR A 1 74 ? 4.362 55.670 29.614 1.00 22.98 73 TYR A O 1
ATOM 592 N N . GLU A 1 75 ? 4.175 57.737 30.506 1.00 24.64 74 GLU A N 1
ATOM 593 C CA . GLU A 1 75 ? 3.266 58.260 29.517 1.00 28.44 74 GLU A CA 1
ATOM 594 C C . GLU A 1 75 ? 4.120 59.101 28.579 1.00 28.41 74 GLU A C 1
ATOM 595 O O . GLU A 1 75 ? 4.656 60.152 28.964 1.00 32.70 74 GLU A O 1
ATOM 601 N N . ALA A 1 76 ? 4.271 58.623 27.357 1.00 28.77 75 ALA A N 1
ATOM 602 C CA . ALA A 1 76 ? 5.202 59.219 26.418 1.00 26.52 75 ALA A CA 1
ATOM 603 C C . ALA A 1 76 ? 4.553 60.417 25.749 1.00 27.43 75 ALA A C 1
ATOM 604 O O . ALA A 1 76 ? 4.389 60.439 24.530 1.00 28.01 75 ALA A O 1
ATOM 606 N N . ASP A 1 77 ? 4.213 61.410 26.560 1.00 26.60 76 ASP A N 1
ATOM 607 C CA . ASP A 1 77 ? 3.516 62.595 26.095 1.00 28.97 76 ASP A CA 1
ATOM 608 C C . ASP A 1 77 ? 4.368 63.856 26.217 1.00 26.91 76 ASP A C 1
ATOM 609 O O . ASP A 1 77 ? 3.846 64.967 26.105 1.00 25.82 76 ASP A O 1
ATOM 614 N N . GLU A 1 78 ? 5.674 63.690 26.426 1.00 23.56 77 GLU A N 1
ATOM 615 C CA . GLU A 1 78 ? 6.595 64.833 26.534 1.00 22.07 77 GLU A CA 1
ATOM 616 C C . GLU A 1 78 ? 7.098 65.260 25.155 1.00 20.16 77 GLU A C 1
ATOM 617 O O . GLU A 1 78 ? 6.924 64.533 24.188 1.00 17.48 77 GLU A O 1
ATOM 623 N N . ALA A 1 79 ? 7.712 66.443 25.063 1.00 17.76 78 ALA A N 1
ATOM 624 C CA . ALA A 1 79 ? 8.251 66.902 23.789 1.00 17.68 78 ALA A CA 1
ATOM 625 C C . ALA A 1 79 ? 9.563 66.157 23.511 1.00 14.77 78 ALA A C 1
ATOM 626 O O . ALA A 1 79 ? 10.450 66.102 24.360 1.00 16.51 78 ALA A O 1
ATOM 628 N N . LEU A 1 80 ? 9.662 65.542 22.342 1.00 15.90 79 LEU A N 1
ATOM 629 C CA . LEU A 1 80 ? 10.802 64.683 22.010 1.00 17.08 79 LEU A CA 1
ATOM 630 C C . LEU A 1 80 ? 12.129 65.439 22.126 1.00 15.42 79 LEU A C 1
ATOM 631 O O . LEU A 1 80 ? 13.113 64.926 22.659 1.00 12.80 79 LEU A O 1
ATOM 636 N N . GLU A 1 81 ? 12.152 66.678 21.657 1.00 15.63 80 GLU A N 1
ATOM 637 C CA . GLU A 1 81 ? 13.390 67.476 21.760 1.00 16.75 80 GLU A CA 1
ATOM 638 C C . GLU A 1 81 ? 13.816 67.748 23.192 1.00 15.89 80 GLU A C 1
ATOM 639 O O . GLU A 1 81 ? 14.999 67.905 23.484 1.00 15.17 80 GLU A O 1
ATOM 645 N N . GLU A 1 82 ? 12.846 67.865 24.091 1.00 15.52 81 GLU A N 1
ATOM 646 C CA . GLU A 1 82 ? 13.154 68.061 25.511 1.00 16.08 81 GLU A CA 1
ATOM 647 C C . GLU A 1 82 ? 13.681 66.776 26.151 1.00 12.97 81 GLU A C 1
ATOM 648 O O . GLU A 1 82 ? 14.580 66.813 26.987 1.00 14.16 81 GLU A O 1
ATOM 654 N N . VAL A 1 83 ? 13.128 65.648 25.757 1.00 12.32 82 VAL A N 1
ATOM 655 C CA . VAL A 1 83 ? 13.583 64.386 26.290 1.00 13.22 82 VAL A CA 1
ATOM 656 C C . VAL A 1 83 ? 15.061 64.143 25.939 1.00 12.32 82 VAL A C 1
ATOM 657 O O . VAL A 1 83 ? 15.878 63.829 26.821 1.00 14.08 82 VAL A O 1
ATOM 661 N N . ILE A 1 84 ? 15.398 64.284 24.657 1.00 12.33 83 ILE A N 1
ATOM 662 C CA . ILE A 1 84 ? 16.750 63.955 24.193 1.00 12.17 83 ILE A CA 1
ATOM 663 C C . ILE A 1 84 ? 17.789 64.862 24.825 1.00 11.80 83 ILE A C 1
ATOM 664 O O . ILE A 1 84 ? 18.913 64.432 25.099 1.00 12.08 83 ILE A O 1
ATOM 669 N N . ALA A 1 85 ? 17.387 66.089 25.121 1.00 11.02 84 ALA A N 1
ATOM 670 C CA . ALA A 1 85 ? 18.278 67.097 25.710 1.00 11.42 84 ALA A CA 1
ATOM 671 C C . ALA A 1 85 ? 18.635 66.800 27.184 1.00 13.29 84 ALA A C 1
ATOM 672 O O . ALA A 1 85 ? 19.512 67.423 27.765 1.00 12.24 84 ALA A O 1
ATOM 674 N N . ARG A 1 86 ? 17.990 65.794 27.763 1.00 14.19 85 ARG A N 1
ATOM 675 C CA . ARG A 1 86 ? 18.333 65.349 29.095 1.00 13.02 85 ARG A CA 1
ATOM 676 C C . ARG A 1 86 ? 19.685 64.650 29.140 1.00 13.08 85 ARG A C 1
ATOM 677 O O . ARG A 1 86 ? 20.262 64.518 30.216 1.00 13.88 85 ARG A O 1
ATOM 685 N N . SER A 1 87 ? 20.212 64.235 27.982 1.00 13.16 86 SER A N 1
ATOM 686 C CA . SER A 1 87 ? 21.496 63.547 27.923 1.00 13.20 86 SER A CA 1
ATOM 687 C C . SER A 1 87 ? 22.346 63.934 26.723 1.00 13.70 86 SER A C 1
ATOM 688 O O . SER A 1 87 ? 21.873 63.857 25.580 1.00 13.64 86 SER A O 1
ATOM 691 N N . PRO A 1 88 ? 23.627 64.277 26.943 1.00 14.29 87 PRO A N 1
ATOM 692 C CA . PRO A 1 88 ? 24.480 64.534 25.767 1.00 14.68 87 PRO A CA 1
ATOM 693 C C . PRO A 1 88 ? 24.660 63.341 24.845 1.00 14.89 87 PRO A C 1
ATOM 694 O O . PRO A 1 88 ? 24.910 63.543 23.652 1.00 14.60 87 PRO A O 1
ATOM 698 N N . GLN A 1 89 ? 24.568 62.135 25.394 1.00 13.75 88 GLN A N 1
ATOM 699 C CA . GLN A 1 89 ? 24.714 60.892 24.627 1.00 12.81 88 GLN A CA 1
ATOM 700 C C . GLN A 1 89 ? 23.460 60.626 23.822 1.00 13.20 88 GLN A C 1
ATOM 701 O O . GLN A 1 89 ? 23.520 60.361 22.629 1.00 14.51 88 GLN A O 1
ATOM 707 N N . VAL A 1 90 ? 22.297 60.753 24.453 1.00 11.32 89 VAL A N 1
ATOM 708 C CA . VAL A 1 90 ? 21.057 60.577 23.695 1.00 12.55 89 VAL A CA 1
ATOM 709 C C . VAL A 1 90 ? 20.907 61.669 22.603 1.00 13.25 89 VAL A C 1
ATOM 710 O O . VAL A 1 90 ? 20.324 61.451 21.547 1.00 14.96 89 VAL A O 1
ATOM 714 N N . SER A 1 91 ? 21.487 62.834 22.858 1.00 14.52 90 SER A N 1
ATOM 715 C CA . SER A 1 91 ? 21.441 63.929 21.926 1.00 14.24 90 SER A CA 1
ATOM 716 C C . SER A 1 91 ? 22.367 63.712 20.710 1.00 15.39 90 SER A C 1
ATOM 717 O O . SER A 1 91 ? 22.446 64.568 19.876 1.00 17.42 90 SER A O 1
ATOM 728 N N . ALA A 1 93 ? 21.967 60.553 19.238 1.00 12.97 92 ALA A N 1
ATOM 729 C CA . ALA A 1 93 ? 21.382 59.259 18.933 1.00 14.46 92 ALA A CA 1
ATOM 730 C C . ALA A 1 93 ? 20.161 59.366 18.024 1.00 14.14 92 ALA A C 1
ATOM 731 O O . ALA A 1 93 ? 19.359 58.444 17.944 1.00 13.91 92 ALA A O 1
ATOM 733 N N . GLN A 1 94 ? 20.033 60.483 17.308 1.00 14.74 93 GLN A N 1
ATOM 734 C CA . GLN A 1 94 ? 18.801 60.761 16.551 1.00 13.21 93 GLN A CA 1
ATOM 735 C C . GLN A 1 94 ? 18.425 59.652 15.571 1.00 13.27 93 GLN A C 1
ATOM 736 O O . GLN A 1 94 ? 17.278 59.239 15.532 1.00 14.70 93 GLN A O 1
ATOM 742 N N . ARG A 1 95 ? 19.383 59.175 14.772 1.00 11.69 94 ARG A N 1
ATOM 743 C CA . ARG A 1 95 ? 19.074 58.149 13.767 1.00 12.50 94 ARG A CA 1
ATOM 744 C C . ARG A 1 95 ? 18.778 56.803 14.429 1.00 12.74 94 ARG A C 1
ATOM 745 O O . ARG A 1 95 ? 17.924 56.047 13.994 1.00 13.72 94 ARG A O 1
ATOM 753 N N . ASP A 1 96 ? 19.513 56.538 15.494 1.00 13.88 95 ASP A N 1
ATOM 754 C CA . ASP A 1 96 ? 19.391 55.339 16.293 1.00 13.51 95 ASP A CA 1
ATOM 755 C C . ASP A 1 96 ? 17.977 55.297 16.915 1.00 12.37 95 ASP A C 1
ATOM 756 O O . ASP A 1 96 ? 17.276 54.299 16.839 1.00 12.04 95 ASP A O 1
ATOM 761 N N . ILE A 1 97 ? 17.556 56.410 17.505 1.00 13.46 96 ILE A N 1
ATOM 762 C CA . ILE A 1 97 ? 16.246 56.503 18.095 1.00 12.55 96 ILE A CA 1
ATOM 763 C C . ILE A 1 97 ? 15.178 56.193 17.012 1.00 12.83 96 ILE A C 1
ATOM 764 O O . ILE A 1 97 ? 14.227 55.449 17.254 1.00 13.73 96 ILE A O 1
ATOM 769 N N . LEU A 1 98 ? 15.330 56.813 15.847 1.00 14.65 97 LEU A N 1
ATOM 770 C CA . LEU A 1 98 ? 14.324 56.680 14.755 1.00 14.01 97 LEU A CA 1
ATOM 771 C C . LEU A 1 98 ? 14.180 55.246 14.313 1.00 13.86 97 LEU A C 1
ATOM 772 O O . LEU A 1 98 ? 13.072 54.747 14.149 1.00 15.51 97 LEU A O 1
ATOM 777 N N . LEU A 1 99 ? 15.319 54.568 14.121 1.00 13.22 98 LEU A N 1
ATOM 778 C CA . LEU A 1 99 ? 15.336 53.191 13.705 1.00 12.46 98 LEU A CA 1
ATOM 779 C C . LEU A 1 99 ? 14.659 52.283 14.712 1.00 13.12 98 LEU A C 1
ATOM 780 O O . LEU A 1 99 ? 13.866 51.441 14.348 1.00 15.20 98 LEU A O 1
ATOM 785 N N . SER A 1 100 ? 14.955 52.453 15.984 1.00 12.60 99 SER A N 1
ATOM 786 C CA . SER A 1 100 ? 14.248 51.688 17.022 1.00 13.12 99 SER A CA 1
ATOM 787 C C . SER A 1 100 ? 12.752 52.000 17.012 1.00 13.38 99 SER A C 1
ATOM 788 O O . SER A 1 100 ? 11.935 51.107 17.152 1.00 14.39 99 SER A O 1
ATOM 791 N N . ALA A 1 101 ? 12.397 53.274 16.817 1.00 13.71 100 ALA A N 1
ATOM 792 C CA . ALA A 1 101 ? 10.991 53.674 16.739 1.00 12.95 100 ALA A CA 1
ATOM 793 C C . ALA A 1 101 ? 10.259 52.998 15.575 1.00 14.64 100 ALA A C 1
ATOM 794 O O . ALA A 1 101 ? 9.109 52.554 15.709 1.00 11.97 100 ALA A O 1
ATOM 796 N N . ILE A 1 102 ? 10.947 52.891 14.444 1.00 14.80 101 ILE A N 1
ATOM 797 C CA . ILE A 1 102 ? 10.410 52.159 13.278 1.00 15.45 101 ILE A CA 1
ATOM 798 C C . ILE A 1 102 ? 10.152 50.707 13.633 1.00 15.61 101 ILE A C 1
ATOM 799 O O . ILE A 1 102 ? 9.077 50.186 13.352 1.00 14.76 101 ILE A O 1
ATOM 804 N N . TRP A 1 103 ? 11.140 50.048 14.249 1.00 16.28 102 TRP A N 1
ATOM 805 C CA . TRP A 1 103 ? 11.006 48.645 14.660 1.00 13.98 102 TRP A CA 1
ATOM 806 C C . TRP A 1 103 ? 9.884 48.471 15.676 1.00 16.57 102 TRP A C 1
ATOM 807 O O . TRP A 1 103 ? 9.110 47.533 15.581 1.00 16.52 102 TRP A O 1
ATOM 818 N N . VAL A 1 104 ? 9.791 49.386 16.636 1.00 16.79 103 VAL A N 1
ATOM 819 C CA . VAL A 1 104 ? 8.684 49.350 17.594 1.00 15.82 103 VAL A CA 1
ATOM 820 C C . VAL A 1 104 ? 7.314 49.460 16.893 1.00 16.48 103 VAL A C 1
ATOM 821 O O . VAL A 1 104 ? 6.404 48.729 17.229 1.00 16.74 103 VAL A O 1
ATOM 825 N N . SER A 1 105 ? 7.186 50.393 15.966 1.00 15.90 104 SER A N 1
ATOM 826 C CA . SER A 1 105 ? 5.963 50.624 15.245 1.00 19.66 104 SER A CA 1
ATOM 827 C C . SER A 1 105 ? 5.605 49.384 14.406 1.00 19.60 104 SER A C 1
ATOM 828 O O . SER A 1 105 ? 4.450 49.067 14.193 1.00 21.07 104 SER A O 1
ATOM 831 N N . ALA A 1 106 ? 6.609 48.697 13.899 1.00 17.59 105 ALA A N 1
ATOM 832 C CA . ALA A 1 106 ? 6.390 47.500 13.093 1.00 19.80 105 ALA A CA 1
ATOM 833 C C . ALA A 1 106 ? 5.968 46.291 13.925 1.00 20.82 105 ALA A C 1
ATOM 834 O O . ALA A 1 106 ? 5.517 45.304 13.361 1.00 23.02 105 ALA A O 1
ATOM 836 N N . ALA A 1 107 ? 6.111 46.353 15.255 1.00 20.82 106 ALA A N 1
ATOM 837 C CA . ALA A 1 107 ? 5.973 45.174 16.129 1.00 22.64 106 ALA A CA 1
ATOM 838 C C . ALA A 1 107 ? 4.574 44.602 16.122 1.00 24.91 106 ALA A C 1
ATOM 839 O O . ALA A 1 107 ? 4.391 43.414 16.359 1.00 25.77 106 ALA A O 1
ATOM 841 N N . ASP A 1 108 ? 3.591 45.459 15.885 1.00 25.21 107 ASP A N 1
ATOM 842 C CA . ASP A 1 108 ? 2.203 45.045 15.879 1.00 27.63 107 ASP A CA 1
ATOM 843 C C . ASP A 1 108 ? 1.628 44.967 14.457 1.00 29.01 107 ASP A C 1
ATOM 844 O O . ASP A 1 108 ? 0.421 45.031 14.286 1.00 28.75 107 ASP A O 1
ATOM 849 N N . GLY A 1 109 ? 2.500 44.849 13.457 1.00 30.60 108 GLY A N 1
ATOM 850 C CA . GLY A 1 109 ? 2.085 44.748 12.062 1.00 33.18 108 GLY A CA 1
ATOM 851 C C . GLY A 1 109 ? 2.819 45.697 11.141 1.00 34.62 108 GLY A C 1
ATOM 852 O O . GLY A 1 109 ? 3.390 46.689 11.584 1.00 33.48 108 GLY A O 1
ATOM 853 N N . GLU A 1 110 ? 2.790 45.398 9.845 1.00 36.34 109 GLU A N 1
ATOM 854 C CA . GLU A 1 110 ? 3.532 46.186 8.847 1.00 37.50 109 GLU A CA 1
ATOM 855 C C . GLU A 1 110 ? 3.175 47.677 8.915 1.00 36.82 109 GLU A C 1
ATOM 856 O O . GLU A 1 110 ? 2.024 48.036 9.202 1.00 36.58 109 GLU A O 1
ATOM 858 N N . LEU A 1 111 ? 4.156 48.538 8.652 1.00 36.32 110 LEU A N 1
ATOM 859 C CA . LEU A 1 111 ? 3.965 49.993 8.792 1.00 35.71 110 LEU A CA 1
ATOM 860 C C . LEU A 1 111 ? 2.902 50.545 7.845 1.00 37.22 110 LEU A C 1
ATOM 861 O O . LEU A 1 111 ? 3.000 50.399 6.641 1.00 37.55 110 LEU A O 1
ATOM 866 N N . HIS A 1 112 ? 1.905 51.205 8.414 1.00 38.21 111 HIS A N 1
ATOM 867 C CA . HIS A 1 112 ? 0.847 51.849 7.657 1.00 38.14 111 HIS A CA 1
ATOM 868 C C . HIS A 1 112 ? 1.327 53.242 7.220 1.00 35.64 111 HIS A C 1
ATOM 869 O O . HIS A 1 112 ? 2.369 53.703 7.694 1.00 35.55 111 HIS A O 1
ATOM 872 N N . GLU A 1 113 ? 0.581 53.906 6.330 1.00 33.69 112 GLU A N 1
ATOM 873 C CA . GLU A 1 113 ? 0.907 55.283 5.929 1.00 32.89 112 GLU A CA 1
ATOM 874 C C . GLU A 1 113 ? 0.893 56.248 7.106 1.00 31.35 112 GLU A C 1
ATOM 875 O O . GLU A 1 113 ? 1.700 57.182 7.155 1.00 29.74 112 GLU A O 1
ATOM 881 N N . LYS A 1 114 ? -0.028 56.032 8.038 1.00 30.64 113 LYS A N 1
ATOM 882 C CA . LYS A 1 114 ? -0.060 56.813 9.277 1.00 30.04 113 LYS A CA 1
ATOM 883 C C . LYS A 1 114 ? 1.287 56.764 10.006 1.00 27.99 113 LYS A C 1
ATOM 884 O O . LYS A 1 114 ? 1.853 57.808 10.380 1.00 26.09 113 LYS A O 1
ATOM 890 N N . GLU A 1 115 ? 1.803 55.550 10.204 1.00 25.95 114 GLU A N 1
ATOM 891 C CA . GLU A 1 115 ? 3.038 55.373 10.956 1.00 25.16 114 GLU A CA 1
ATOM 892 C C . GLU A 1 115 ? 4.216 55.940 10.163 1.00 25.29 114 GLU A C 1
ATOM 893 O O . GLU A 1 115 ? 5.134 56.518 10.736 1.00 26.03 114 GLU A O 1
ATOM 899 N N . LYS A 1 116 ? 4.194 55.802 8.844 1.00 22.43 115 LYS A N 1
ATOM 900 C CA . LYS A 1 116 ? 5.238 56.429 8.040 1.00 24.15 115 LYS A CA 1
ATOM 901 C C . LYS A 1 116 ? 5.205 57.969 8.138 1.00 21.67 115 LYS A C 1
ATOM 902 O O . LYS A 1 116 ? 6.268 58.645 8.171 1.00 20.15 115 LYS A O 1
ATOM 908 N N . ALA A 1 117 ? 3.996 58.518 8.200 1.00 21.21 116 ALA A N 1
ATOM 909 C CA . ALA A 1 117 ? 3.791 59.966 8.390 1.00 21.75 116 ALA A CA 1
ATOM 910 C C . ALA A 1 117 ? 4.317 60.465 9.758 1.00 22.14 116 ALA A C 1
ATOM 911 O O . ALA A 1 117 ? 5.030 61.476 9.835 1.00 20.55 116 ALA A O 1
ATOM 913 N N . LYS A 1 118 ? 3.950 59.749 10.817 1.00 22.24 117 LYS A N 1
ATOM 914 C CA . LYS A 1 118 ? 4.482 59.988 12.176 1.00 24.30 117 LYS A CA 1
ATOM 915 C C . LYS A 1 118 ? 5.993 60.031 12.228 1.00 24.26 117 LYS A C 1
ATOM 916 O O . LYS A 1 118 ? 6.598 60.953 12.820 1.00 24.60 117 LYS A O 1
ATOM 922 N N . ILE A 1 119 ? 6.613 59.001 11.650 1.00 22.89 118 ILE A N 1
ATOM 923 C CA . ILE A 1 119 ? 8.063 58.857 11.713 1.00 24.04 118 ILE A CA 1
ATOM 924 C C . ILE A 1 119 ? 8.722 60.044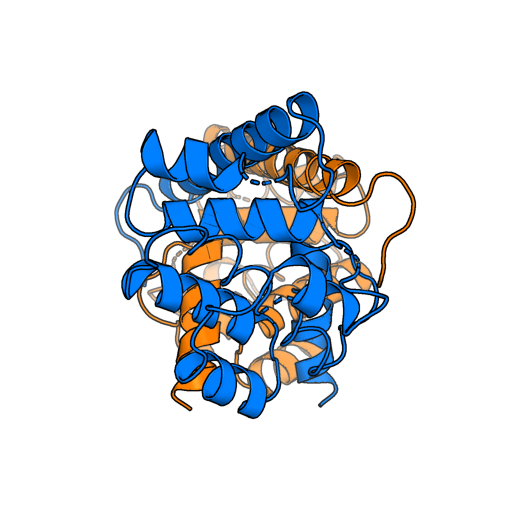 11.054 1.00 21.45 118 ILE A C 1
ATOM 925 O O . ILE A 1 119 ? 9.748 60.523 11.538 1.00 21.13 118 ILE A O 1
ATOM 930 N N . ARG A 1 120 ? 8.130 60.533 9.959 1.00 18.18 119 ARG A N 1
ATOM 931 C CA . ARG A 1 120 ? 8.715 61.672 9.264 1.00 18.94 119 ARG A CA 1
ATOM 932 C C . ARG A 1 120 ? 8.548 62.945 10.080 1.00 17.66 119 ARG A C 1
ATOM 933 O O . ARG A 1 120 ? 9.444 63.777 10.097 1.00 20.17 119 ARG A O 1
ATOM 941 N N . LYS A 1 121 ? 7.397 63.099 10.736 1.00 18.63 120 LYS A N 1
ATOM 942 C CA . LYS A 1 121 ? 7.165 64.237 11.635 1.00 21.09 120 LYS A CA 1
ATOM 943 C C . LYS A 1 121 ? 8.190 64.265 12.753 1.00 19.83 120 LYS A C 1
ATOM 944 O O . LYS A 1 121 ? 8.688 65.336 13.114 1.00 19.63 120 LYS A O 1
ATOM 956 N N . ALA A 1 123 ? 11.224 62.658 12.641 1.00 21.07 122 ALA A N 1
ATOM 957 C CA . ALA A 1 123 ? 12.520 62.911 11.993 1.00 19.71 122 ALA A CA 1
ATOM 958 C C . ALA A 1 123 ? 12.749 64.378 11.736 1.00 20.31 122 ALA A C 1
ATOM 959 O O . ALA A 1 123 ? 13.877 64.852 11.854 1.00 21.89 122 ALA A O 1
ATOM 961 N N . THR A 1 124 ? 11.691 65.118 11.388 1.00 20.67 123 THR A N 1
ATOM 962 C CA . THR A 1 124 ? 11.809 66.561 11.248 1.00 21.25 123 THR A CA 1
ATOM 963 C C . THR A 1 124 ? 12.206 67.215 12.586 1.00 20.79 123 THR A C 1
ATOM 964 O O . THR A 1 124 ? 13.130 68.053 12.640 1.00 23.31 123 THR A O 1
ATOM 968 N N . ILE A 1 125 ? 11.520 66.825 13.648 1.00 19.84 124 ILE A N 1
ATOM 969 C CA . ILE A 1 125 ? 11.836 67.293 15.005 1.00 21.61 124 ILE A CA 1
ATOM 970 C C . ILE A 1 125 ? 13.267 66.946 15.372 1.00 21.45 124 ILE A C 1
ATOM 971 O O . ILE A 1 125 ? 13.995 67.781 15.897 1.00 23.24 124 ILE A O 1
ATOM 976 N N . LEU A 1 126 ? 13.679 65.728 15.035 1.00 20.59 125 LEU A N 1
ATOM 977 C CA . LEU A 1 126 ? 15.055 65.274 15.257 1.00 20.58 125 LEU A CA 1
ATOM 978 C C . LEU A 1 126 ? 16.094 65.854 14.305 1.00 22.31 125 LEU A C 1
ATOM 979 O O . LEU A 1 126 ? 17.292 65.673 14.525 1.00 23.08 125 LEU A O 1
ATOM 984 N N . GLY A 1 127 ? 15.668 66.547 13.251 1.00 20.88 126 GLY A N 1
ATOM 985 C CA . GLY A 1 127 ? 16.602 67.122 12.292 1.00 20.50 126 GLY A CA 1
ATOM 986 C C . GLY A 1 127 ? 17.201 66.147 11.281 1.00 20.44 126 GLY A C 1
ATOM 987 O O . GLY A 1 127 ? 18.242 66.432 10.664 1.00 23.72 126 GLY A O 1
ATOM 988 N N . ILE A 1 128 ? 16.528 65.025 11.068 1.00 17.27 127 ILE A N 1
ATOM 989 C CA . ILE A 1 128 ? 17.004 63.980 10.144 1.00 16.69 127 ILE A CA 1
ATOM 990 C C . ILE A 1 128 ? 16.401 64.257 8.761 1.00 16.37 127 ILE A C 1
ATOM 991 O O . ILE A 1 128 ? 15.186 64.442 8.645 1.00 16.62 127 ILE A O 1
ATOM 996 N N . LYS A 1 129 ? 17.249 64.311 7.735 1.00 15.85 128 LYS A N 1
ATOM 997 C CA . LYS A 1 129 ? 16.804 64.558 6.354 1.00 17.31 128 LYS A CA 1
ATOM 998 C C . LYS A 1 129 ? 16.033 63.374 5.788 1.00 15.43 128 LYS A C 1
ATOM 999 O O . LYS A 1 129 ? 16.287 62.205 6.158 1.00 13.00 128 LYS A O 1
ATOM 1005 N N . GLU A 1 130 ? 15.085 63.674 4.888 1.00 16.04 129 GLU A N 1
ATOM 1006 C CA . GLU A 1 130 ? 14.241 62.631 4.292 1.00 15.75 129 GLU A CA 1
ATOM 1007 C C . GLU A 1 130 ? 15.029 61.503 3.680 1.00 16.35 129 GLU A C 1
ATOM 1008 O O . GLU A 1 130 ? 14.632 60.329 3.792 1.00 16.37 129 GLU A O 1
ATOM 1014 N N . GLU A 1 131 ? 16.109 61.812 2.974 1.00 16.72 130 GLU A N 1
ATOM 1015 C CA . GLU A 1 131 ? 16.899 60.735 2.376 1.00 18.14 130 GLU A CA 1
ATOM 1016 C C . GLU A 1 131 ? 17.348 59.741 3.441 1.00 16.97 130 GLU A C 1
ATOM 1017 O O . GLU A 1 131 ? 17.366 58.534 3.204 1.00 14.25 130 GLU A O 1
ATOM 1020 N N . ILE A 1 132 ? 17.703 60.254 4.623 1.00 16.25 131 ILE A N 1
ATOM 1021 C CA . ILE A 1 132 ? 18.172 59.400 5.714 1.00 14.63 131 ILE A CA 1
ATOM 1022 C C . ILE A 1 132 ? 16.999 58.603 6.294 1.00 12.89 131 ILE A C 1
ATOM 1023 O O . ILE A 1 132 ? 17.118 57.377 6.501 1.00 15.44 131 ILE A O 1
ATOM 1028 N N . VAL A 1 133 ? 15.876 59.264 6.535 1.00 13.16 132 VAL A N 1
ATOM 1029 C CA . VAL A 1 133 ? 14.653 58.547 6.933 1.00 12.75 132 VAL A CA 1
ATOM 1030 C C . VAL A 1 133 ? 14.348 57.366 5.975 1.00 13.77 132 VAL A C 1
ATOM 1031 O O . VAL A 1 133 ? 14.134 56.234 6.427 1.00 12.58 132 VAL A O 1
ATOM 1035 N N . ASP A 1 134 ? 14.308 57.636 4.671 1.00 14.52 133 ASP A N 1
ATOM 1036 C CA . ASP A 1 134 ? 14.063 56.586 3.665 1.00 14.38 133 ASP A CA 1
ATOM 1037 C C . ASP A 1 134 ? 15.070 55.440 3.785 1.00 14.57 133 ASP A C 1
ATOM 1038 O O . ASP A 1 134 ? 14.710 54.272 3.693 1.00 13.39 133 ASP A O 1
ATOM 1043 N N . GLN A 1 135 ? 16.333 55.765 4.031 1.00 14.94 134 GLN A N 1
ATOM 1044 C CA . GLN A 1 135 ? 17.355 54.747 4.210 1.00 15.97 134 GLN A CA 1
ATOM 1045 C C . GLN A 1 135 ? 17.162 53.912 5.465 1.00 15.65 134 GLN A C 1
ATOM 1046 O O . GLN A 1 135 ? 17.398 52.687 5.439 1.00 13.50 134 GLN A O 1
ATOM 1052 N N . LEU A 1 136 ? 16.705 54.559 6.540 1.00 16.05 135 LEU A N 1
ATOM 1053 C CA . LEU A 1 136 ? 16.478 53.870 7.798 1.00 15.98 135 LEU A CA 1
ATOM 1054 C C . LEU A 1 136 ? 15.290 52.924 7.669 1.00 15.26 135 LEU A C 1
ATOM 1055 O O . LEU A 1 136 ? 15.340 51.795 8.165 1.00 14.18 135 LEU A O 1
ATOM 1060 N N . GLU A 1 137 ? 14.227 53.370 6.994 1.00 15.31 136 GLU A N 1
ATOM 1061 C CA . GLU A 1 137 ? 13.087 52.488 6.722 1.00 16.24 136 GLU A CA 1
ATOM 1062 C C . GLU A 1 137 ? 13.502 51.279 5.893 1.00 15.04 136 GLU A C 1
ATOM 1063 O O . GLU A 1 137 ? 13.094 50.151 6.168 1.00 18.09 136 GLU A O 1
ATOM 1069 N N . GLN A 1 138 ? 14.316 51.516 4.877 1.00 16.90 137 GLN A N 1
ATOM 1070 C CA . GLN A 1 138 ? 14.799 50.449 4.026 1.00 19.55 137 GLN A CA 1
ATOM 1071 C C . GLN A 1 138 ? 15.630 49.460 4.818 1.00 15.91 137 GLN A C 1
ATOM 1072 O O . GLN A 1 138 ? 15.488 48.250 4.628 1.00 16.71 137 GLN A O 1
ATOM 1078 N N . LEU A 1 139 ? 16.502 49.982 5.673 1.00 17.29 138 LEU A N 1
ATOM 1079 C CA . LEU A 1 139 ? 17.316 49.150 6.528 1.00 17.86 138 LEU A CA 1
ATOM 1080 C C . LEU A 1 139 ? 16.428 48.227 7.412 1.00 15.75 138 LEU A C 1
ATOM 1081 O O . LEU A 1 139 ? 16.662 47.021 7.474 1.00 14.34 138 LEU A O 1
ATOM 1086 N N . TYR A 1 140 ? 15.416 48.807 8.052 1.00 15.46 139 TYR A N 1
ATOM 1087 C CA . TYR A 1 140 ? 14.391 48.038 8.755 1.00 14.32 139 TYR A CA 1
ATOM 1088 C C . TYR A 1 140 ? 13.855 46.890 7.868 1.00 15.55 139 TYR A C 1
ATOM 1089 O O . TYR A 1 140 ? 13.805 45.707 8.281 1.00 14.02 139 TYR A O 1
ATOM 1098 N N . TYR A 1 141 ? 13.392 47.213 6.667 1.00 16.07 140 TYR A N 1
ATOM 1099 C CA . TYR A 1 141 ? 12.742 46.162 5.854 1.00 17.69 140 TYR A CA 1
ATOM 1100 C C . TYR A 1 141 ? 13.725 45.045 5.555 1.00 16.02 140 TYR A C 1
ATOM 1101 O O . TYR A 1 141 ? 13.355 43.880 5.582 1.00 15.31 140 TYR A O 1
ATOM 1110 N N . TYR A 1 142 ? 14.956 45.424 5.233 1.00 17.18 141 TYR A N 1
ATOM 1111 C CA . TYR A 1 142 ? 16.019 44.454 4.944 1.00 18.12 141 TYR A CA 1
ATOM 1112 C C . TYR A 1 142 ? 16.392 43.622 6.169 1.00 17.98 141 TYR A C 1
ATOM 1113 O O . TYR A 1 142 ? 16.604 42.411 6.061 1.00 16.92 141 TYR A O 1
ATOM 1122 N N . GLU A 1 143 ? 16.497 44.271 7.326 1.00 16.42 142 GLU A N 1
ATOM 1123 C CA . GLU A 1 143 ? 16.814 43.561 8.567 1.00 17.37 142 GLU A CA 1
ATOM 1124 C C . GLU A 1 143 ? 15.710 42.554 8.934 1.00 16.56 142 GLU A C 1
ATOM 1125 O O . GLU A 1 143 ? 15.991 41.391 9.244 1.00 14.58 142 GLU A O 1
ATOM 1131 N N . ALA A 1 144 ? 14.463 42.991 8.819 1.00 14.69 143 ALA A N 1
ATOM 1132 C CA . ALA A 1 144 ? 13.298 42.158 9.123 1.00 15.24 143 ALA A CA 1
ATOM 1133 C C . ALA A 1 144 ? 13.249 40.961 8.181 1.00 14.94 143 ALA A C 1
ATOM 1134 O O . ALA A 1 144 ? 13.067 39.832 8.605 1.00 15.04 143 ALA A O 1
ATOM 1136 N N . ALA A 1 145 ? 13.471 41.221 6.895 1.00 14.60 144 ALA A N 1
ATOM 1137 C CA . ALA A 1 145 ? 13.481 40.168 5.872 1.00 15.70 144 ALA A CA 1
ATOM 1138 C C . ALA A 1 145 ? 14.604 39.137 6.052 1.00 15.19 144 ALA A C 1
ATOM 1139 O O . ALA A 1 145 ? 14.408 37.937 5.867 1.00 15.86 144 ALA A O 1
ATOM 1141 N N . LEU A 1 146 ? 15.783 39.610 6.400 1.00 17.21 145 LEU A N 1
ATOM 1142 C CA . LEU A 1 146 ? 16.938 38.749 6.593 1.00 18.57 145 LEU A CA 1
ATOM 1143 C C . LEU A 1 146 ? 16.773 37.883 7.844 1.00 17.37 145 LEU A C 1
ATOM 1144 O O . LEU A 1 146 ? 17.199 36.728 7.874 1.00 18.14 145 LEU A O 1
ATOM 1149 N N . ARG A 1 147 ? 16.152 38.437 8.881 1.00 16.30 146 ARG A N 1
ATOM 1150 C CA . ARG A 1 147 ? 15.854 37.660 10.084 1.00 17.43 146 ARG A CA 1
ATOM 1151 C C . ARG A 1 147 ? 14.887 36.541 9.769 1.00 17.63 146 ARG A C 1
ATOM 1152 O O . ARG A 1 147 ? 15.076 35.418 10.220 1.00 13.98 146 ARG A O 1
ATOM 1160 N N . GLN A 1 148 ? 13.850 36.833 8.995 1.00 14.73 147 GLN A N 1
ATOM 1161 C CA . GLN A 1 148 ? 12.897 35.819 8.575 1.00 16.43 147 GLN A CA 1
ATOM 1162 C C . GLN A 1 148 ? 13.567 34.699 7.772 1.00 17.40 147 GLN A C 1
ATOM 1163 O O . GLN A 1 148 ? 13.268 33.507 7.973 1.00 15.87 147 GLN A O 1
ATOM 1169 N N . LYS A 1 149 ? 14.461 35.097 6.866 1.00 17.16 148 LYS A N 1
ATOM 1170 C CA . LYS A 1 149 ? 15.262 34.162 6.081 1.00 18.11 148 LYS A CA 1
ATOM 1171 C C . LYS A 1 149 ? 16.117 33.269 6.978 1.00 15.42 148 LYS A C 1
ATOM 1172 O O . LYS A 1 149 ? 16.135 32.067 6.774 1.00 15.28 148 LYS A O 1
ATOM 1178 N N . ARG A 1 150 ? 16.791 33.864 7.964 1.00 15.79 149 ARG A N 1
ATOM 1179 C CA A ARG A 1 150 ? 17.567 33.124 8.965 0.50 17.28 149 ARG A CA 1
ATOM 1180 C CA B ARG A 1 150 ? 17.563 33.087 8.942 0.50 16.66 149 ARG A CA 1
ATOM 1181 C C . ARG A 1 150 ? 16.685 32.054 9.613 1.00 16.35 149 ARG A C 1
ATOM 1182 O O . ARG A 1 150 ? 17.009 30.860 9.600 1.00 17.26 149 ARG A O 1
ATOM 1197 N N . LEU A 1 151 ? 15.577 32.492 10.182 1.00 12.88 150 LEU A N 1
ATOM 1198 C CA . LEU A 1 151 ? 14.737 31.581 10.993 1.00 15.15 150 LEU A CA 1
ATOM 1199 C C . LEU A 1 151 ? 14.221 30.433 10.143 1.00 16.84 150 LEU A C 1
ATOM 1200 O O . LEU A 1 151 ? 14.189 29.298 10.605 1.00 18.83 150 LEU A O 1
ATOM 1205 N N . ASN A 1 152 ? 13.815 30.735 8.915 1.00 18.00 151 ASN A N 1
ATOM 1206 C CA . ASN A 1 152 ? 13.289 29.695 8.004 1.00 19.03 151 ASN A CA 1
ATOM 1207 C C . ASN A 1 152 ? 14.354 28.706 7.529 1.00 18.82 151 ASN A C 1
ATOM 1208 O O . ASN A 1 152 ? 14.047 27.535 7.288 1.00 17.59 151 ASN A O 1
ATOM 1213 N N . LEU A 1 153 ? 15.592 29.175 7.414 1.00 17.37 152 LEU A N 1
ATOM 1214 C CA . LEU A 1 153 ? 16.729 28.315 7.090 1.00 16.39 152 LEU A CA 1
ATOM 1215 C C . LEU A 1 153 ? 17.119 27.427 8.298 1.00 16.69 152 LEU A C 1
ATOM 1216 O O . LEU A 1 153 ? 17.390 26.226 8.139 1.00 17.29 152 LEU A O 1
ATOM 1221 N N . LEU A 1 154 ? 17.110 27.988 9.507 1.00 15.20 153 LEU A N 1
ATOM 1222 C CA . LEU A 1 154 ? 17.507 27.210 10.689 1.00 15.27 153 LEU A CA 1
ATOM 1223 C C . LEU A 1 154 ? 16.467 26.180 11.040 1.00 15.73 153 LEU A C 1
ATOM 1224 O O . LEU A 1 154 ? 16.805 25.049 11.428 1.00 15.38 153 LEU A O 1
ATOM 1229 N N . TYR A 1 155 ? 15.199 26.585 10.941 1.00 14.78 154 TYR A N 1
ATOM 1230 C CA . TYR A 1 155 ? 14.087 25.732 11.372 1.00 15.82 154 TYR A CA 1
ATOM 1231 C C . TYR A 1 155 ? 12.955 25.745 10.362 1.00 17.48 154 TYR A C 1
ATOM 1232 O O . TYR A 1 155 ? 11.917 26.352 10.599 1.00 19.29 154 TYR A O 1
ATOM 1241 N N . PRO A 1 156 ? 13.148 25.039 9.259 1.00 18.28 155 PRO A N 1
ATOM 1242 C CA . PRO A 1 156 ? 12.158 25.041 8.191 1.00 20.28 155 PRO A CA 1
ATOM 1243 C C . PRO A 1 156 ? 10.863 24.359 8.563 1.00 21.62 155 PRO A C 1
ATOM 1244 O O . PRO A 1 156 ? 9.808 24.717 8.036 1.00 19.47 155 PRO A O 1
ATOM 1248 N N . GLN A 1 157 ? 10.950 23.392 9.462 1.00 21.08 156 GLN A N 1
ATOM 1249 C CA . GLN A 1 157 ? 9.776 22.630 9.880 1.00 22.34 156 GLN A CA 1
ATOM 1250 C C . GLN A 1 157 ? 9.571 22.896 11.361 1.00 22.76 156 GLN A C 1
ATOM 1251 O O . GLN A 1 157 ? 9.142 23.984 11.703 1.00 27.43 156 GLN A O 1
ATOM 1257 N N . LYS A 1 158 ? 9.898 21.962 12.246 1.00 22.39 157 LYS A N 1
ATOM 1258 C CA . LYS A 1 158 ? 9.653 22.174 13.675 1.00 22.11 157 LYS A CA 1
ATOM 1259 C C . LYS A 1 158 ? 10.816 22.949 14.300 1.00 19.63 157 LYS A C 1
ATOM 1260 O O . LYS A 1 158 ? 11.932 22.962 13.776 1.00 16.44 157 LYS A O 1
ATOM 1266 N N . SER A 1 159 ? 10.509 23.636 15.386 1.00 17.61 158 SER A N 1
ATOM 1267 C CA . SER A 1 159 ? 11.522 24.334 16.202 1.00 16.62 158 SER A CA 1
ATOM 1268 C C . SER A 1 159 ? 11.482 23.721 17.599 1.00 16.63 158 SER A C 1
ATOM 1269 O O . SER A 1 159 ? 10.410 23.301 18.044 1.00 17.13 158 SER A O 1
ATOM 1272 N N . PRO A 1 160 ? 12.637 23.599 18.282 1.00 15.74 159 PRO A N 1
ATOM 1273 C CA . PRO A 1 160 ? 12.683 22.943 19.630 1.00 16.06 159 PRO A CA 1
ATOM 1274 C C . PRO A 1 160 ? 12.033 23.738 20.725 1.00 18.38 159 PRO A C 1
ATOM 1275 O O . PRO A 1 160 ? 11.534 23.159 21.705 1.00 16.49 159 PRO A O 1
ATOM 1279 N N . TYR A 1 161 ? 11.995 25.061 20.546 1.00 18.18 160 TYR 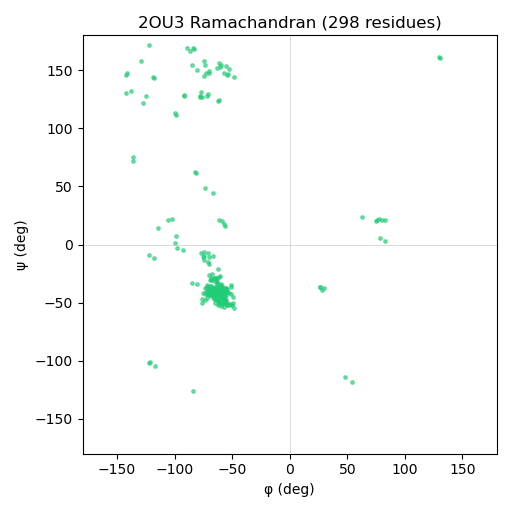A N 1
ATOM 1280 C CA . TYR A 1 161 ? 11.373 25.951 21.515 1.00 17.26 160 TYR A CA 1
ATOM 1281 C C . TYR A 1 161 ? 10.573 27.028 20.802 1.00 17.58 160 TYR A C 1
ATOM 1282 O O . TYR A 1 161 ? 9.861 27.809 21.430 1.00 17.14 160 TYR A O 1
ATOM 1300 N N . SER B 1 3 ? 13.083 36.652 37.435 1.00 39.15 2 SER B N 1
ATOM 1301 C CA . SER B 1 3 ? 12.063 37.671 37.658 1.00 36.70 2 SER B CA 1
ATOM 1302 C C . SER B 1 3 ? 11.267 37.889 36.365 1.00 35.17 2 SER B C 1
ATOM 1303 O O . SER B 1 3 ? 11.695 37.503 35.259 1.00 33.01 2 SER B O 1
ATOM 1306 N N . ASP B 1 4 ? 10.119 38.529 36.508 1.00 32.51 3 ASP B N 1
ATOM 1307 C CA . ASP B 1 4 ? 9.297 38.862 35.360 1.00 31.95 3 ASP B CA 1
ATOM 1308 C C . ASP B 1 4 ? 10.055 39.746 34.366 1.00 30.27 3 ASP B C 1
ATOM 1309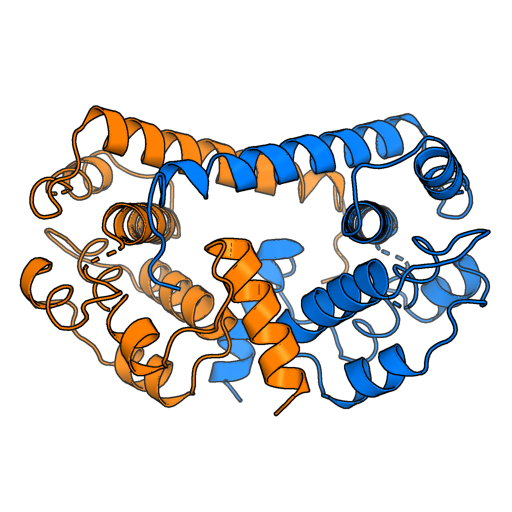 O O . ASP B 1 4 ? 9.902 39.583 33.135 1.00 27.76 3 ASP B O 1
ATOM 1314 N N . ILE B 1 5 ? 10.871 40.665 34.883 1.00 28.96 4 ILE B N 1
ATOM 1315 C CA . ILE B 1 5 ? 11.637 41.569 34.011 1.00 30.24 4 ILE B CA 1
ATOM 1316 C C . ILE B 1 5 ? 12.743 40.793 33.298 1.00 30.62 4 ILE B C 1
ATOM 1317 O O . ILE B 1 5 ? 12.968 40.968 32.111 1.00 31.29 4 ILE B O 1
ATOM 1322 N N . LYS B 1 6 ? 13.426 39.925 34.026 1.00 30.91 5 LYS B N 1
ATOM 1323 C CA . LYS B 1 6 ? 14.420 39.049 33.426 1.00 30.56 5 LYS B CA 1
ATOM 1324 C C . LYS B 1 6 ? 13.790 38.201 32.322 1.00 27.90 5 LYS B C 1
ATOM 1325 O O . LYS B 1 6 ? 14.324 38.111 31.224 1.00 29.98 5 LYS B O 1
ATOM 1331 N N . LYS B 1 7 ? 12.638 37.617 32.604 1.00 25.35 6 LYS B N 1
ATOM 1332 C CA . LYS B 1 7 ? 11.952 36.816 31.606 1.00 27.15 6 LYS B CA 1
ATOM 1333 C C . LYS B 1 7 ? 11.600 37.648 30.397 1.00 24.05 6 LYS B C 1
ATOM 1334 O O . LYS B 1 7 ? 11.731 37.184 29.264 1.00 22.08 6 LYS B O 1
ATOM 1340 N N . LEU B 1 8 ? 11.170 38.885 30.632 1.00 20.68 7 LEU B N 1
ATOM 1341 C CA . LEU B 1 8 ? 10.873 39.805 29.543 1.00 20.75 7 LEU B CA 1
ATOM 1342 C C . LEU B 1 8 ? 12.043 39.943 28.586 1.00 16.13 7 LEU B C 1
ATOM 1343 O O . LEU B 1 8 ? 11.877 39.767 27.386 1.00 18.13 7 LEU B O 1
ATOM 1348 N N . GLY B 1 9 ? 13.222 40.243 29.123 1.00 14.27 8 GLY B N 1
ATOM 1349 C CA . GLY B 1 9 ? 14.414 40.476 28.293 1.00 16.35 8 GLY B CA 1
ATOM 1350 C C . GLY B 1 9 ? 14.949 39.197 27.657 1.00 15.87 8 GLY B C 1
ATOM 1351 O O . GLY B 1 9 ? 15.275 39.174 26.466 1.00 14.79 8 GLY B O 1
ATOM 1352 N N . SER B 1 10 ? 14.992 38.123 28.437 1.00 17.07 9 SER B N 1
ATOM 1353 C CA . SER B 1 10 ? 15.461 36.849 27.924 1.00 15.81 9 SER B CA 1
ATOM 1354 C C . SER B 1 10 ? 14.491 36.330 26.854 1.00 15.11 9 SER B C 1
ATOM 1355 O O . SER B 1 10 ? 14.921 35.851 25.822 1.00 16.69 9 SER B O 1
ATOM 1358 N N . SER B 1 11 ? 13.184 36.410 27.088 1.00 16.30 10 SER B N 1
ATOM 1359 C CA . SER B 1 11 ? 12.256 36.002 26.057 1.00 15.64 10 SER B CA 1
ATOM 1360 C C . SER B 1 11 ? 12.497 36.756 24.777 1.00 15.67 10 SER B C 1
ATOM 1361 O O . SER B 1 11 ? 12.437 36.190 23.692 1.00 15.61 10 SER B O 1
ATOM 1364 N N . TRP B 1 12 ? 12.674 38.068 24.908 1.00 15.40 11 TRP B N 1
ATOM 1365 C CA . TRP B 1 12 ? 12.792 38.933 23.738 1.00 15.84 11 TRP B CA 1
ATOM 1366 C C . TRP B 1 12 ? 14.017 38.527 22.913 1.00 14.16 11 TRP B C 1
ATOM 1367 O O . TRP B 1 12 ? 13.919 38.292 21.711 1.00 14.17 11 TRP B O 1
ATOM 1378 N N . ILE B 1 13 ? 15.166 38.396 23.565 1.00 14.00 12 ILE B N 1
ATOM 1379 C CA . ILE B 1 13 ? 16.412 38.155 22.860 1.00 13.40 12 ILE B CA 1
ATOM 1380 C C . ILE B 1 13 ? 16.463 36.712 22.295 1.00 13.65 12 ILE B C 1
ATOM 1381 O O . ILE B 1 13 ? 16.993 36.490 21.217 1.00 14.29 12 ILE B O 1
ATOM 1386 N N . ILE B 1 14 ? 15.913 35.748 23.028 1.00 14.91 13 ILE B N 1
ATOM 1387 C CA . ILE B 1 14 ? 15.820 34.376 22.513 1.00 14.52 13 ILE B CA 1
ATOM 1388 C C . ILE B 1 14 ? 14.938 34.342 21.262 1.00 15.56 13 ILE B C 1
ATOM 1389 O O . ILE B 1 14 ? 15.298 33.734 20.254 1.00 15.95 13 ILE B O 1
ATOM 1394 N N . ASN B 1 15 ? 13.799 35.022 21.306 1.00 13.45 14 ASN B N 1
ATOM 1395 C CA . ASN B 1 15 ? 12.954 35.113 20.110 1.00 13.25 14 ASN B CA 1
ATOM 1396 C C . ASN B 1 15 ? 13.666 35.819 18.973 1.00 14.09 14 ASN B C 1
ATOM 1397 O O . ASN B 1 15 ? 13.568 35.403 17.838 1.00 14.64 14 ASN B O 1
ATOM 1402 N N . TRP B 1 16 ? 14.383 36.901 19.297 1.00 15.67 15 TRP B N 1
ATOM 1403 C CA . TRP B 1 16 ? 15.062 37.698 18.314 1.00 13.74 15 TRP B CA 1
ATOM 1404 C C . TRP B 1 16 ? 16.049 36.856 17.486 1.00 14.28 15 TRP B C 1
ATOM 1405 O O . TRP B 1 16 ? 15.997 36.871 16.266 1.00 12.59 15 TRP B O 1
ATOM 1416 N N . PHE B 1 17 ? 16.950 36.139 18.154 1.00 14.79 16 PHE B N 1
ATOM 1417 C CA . PHE B 1 17 ? 17.989 35.389 17.462 1.00 12.69 16 PHE B CA 1
ATOM 1418 C C . PHE B 1 17 ? 17.522 34.054 16.908 1.00 13.36 16 PHE B C 1
ATOM 1419 O O . PHE B 1 17 ? 18.048 33.632 15.909 1.00 13.81 16 PHE B O 1
ATOM 1427 N N . PHE B 1 18 ? 16.599 33.366 17.589 1.00 13.22 17 PHE B N 1
ATOM 1428 C CA . PHE B 1 18 ? 16.303 31.944 17.266 1.00 12.79 17 PHE B CA 1
ATOM 1429 C C . PHE B 1 18 ? 14.833 31.720 16.920 1.00 13.24 17 PHE B C 1
ATOM 1430 O O . PHE B 1 18 ? 14.474 30.620 16.444 1.00 15.14 17 PHE B O 1
ATOM 1438 N N . GLY B 1 19 ? 13.980 32.734 17.117 1.00 12.81 18 GLY B N 1
ATOM 1439 C CA . GLY B 1 19 ? 12.566 32.567 16.778 1.00 14.56 18 GLY B CA 1
ATOM 1440 C C . GLY B 1 19 ? 11.761 31.782 17.793 1.00 14.79 18 GLY B C 1
ATOM 1441 O O . GLY B 1 19 ? 10.589 31.490 17.572 1.00 13.91 18 GLY B O 1
ATOM 1442 N N . PHE B 1 20 ? 12.385 31.429 18.919 1.00 12.98 19 PHE B N 1
ATOM 1443 C CA . PHE B 1 20 ? 11.751 30.598 19.915 1.00 12.36 19 PHE B CA 1
ATOM 1444 C C . PHE B 1 20 ? 10.686 31.374 20.678 1.00 13.89 19 PHE B C 1
ATOM 1445 O O . PHE B 1 20 ? 10.812 32.606 20.931 1.00 12.32 19 PHE B O 1
ATOM 1453 N N . ASN B 1 21 ? 9.647 30.639 21.084 1.00 14.93 20 ASN B N 1
ATOM 1454 C CA . ASN B 1 21 ? 8.579 31.231 21.896 1.00 16.21 20 ASN B CA 1
ATOM 1455 C C . ASN B 1 21 ? 8.685 30.950 23.397 1.00 17.06 20 ASN B C 1
ATOM 1456 O O . ASN B 1 21 ? 7.831 31.389 24.167 1.00 17.03 20 ASN B O 1
ATOM 1461 N N . GLN B 1 22 ? 9.729 30.237 23.806 1.00 16.44 21 GLN B N 1
ATOM 1462 C CA . GLN B 1 22 ? 9.929 29.831 25.184 1.00 18.94 21 GLN B CA 1
ATOM 1463 C C . GLN B 1 22 ? 11.428 29.976 25.411 1.00 18.18 21 GLN B C 1
ATOM 1464 O O . GLN B 1 22 ? 12.203 29.820 24.469 1.00 15.79 21 GLN B O 1
ATOM 1470 N N . ILE B 1 23 ? 11.826 30.317 26.629 1.00 15.41 22 ILE B N 1
ATOM 1471 C CA . ILE B 1 23 ? 13.252 30.423 26.957 1.00 14.23 22 ILE B CA 1
ATOM 1472 C C . ILE B 1 23 ? 13.782 29.000 27.152 1.00 13.98 22 ILE B C 1
ATOM 1473 O O . ILE B 1 23 ? 13.194 28.232 27.910 1.00 12.84 22 ILE B O 1
ATOM 1478 N N . PRO B 1 24 ? 14.866 28.625 26.462 1.00 13.68 23 PRO B N 1
ATOM 1479 C CA . PRO B 1 24 ? 15.396 27.296 26.758 1.00 14.91 23 PRO B CA 1
ATOM 1480 C C . PRO B 1 24 ? 15.867 27.127 28.211 1.00 15.91 23 PRO B C 1
ATOM 1481 O O . PRO B 1 24 ? 16.232 28.107 28.882 1.00 15.29 23 PRO B O 1
ATOM 1485 N N . THR B 1 25 ? 15.888 25.883 28.677 1.00 14.77 24 THR B N 1
ATOM 1486 C CA . THR B 1 25 ? 16.422 25.603 29.997 1.00 13.02 24 THR B CA 1
ATOM 1487 C C . THR B 1 25 ? 17.925 25.979 29.978 1.00 14.45 24 THR B C 1
ATOM 1488 O O . THR B 1 25 ? 18.581 25.986 28.909 1.00 12.71 24 THR B O 1
ATOM 1492 N N . ASN B 1 26 ? 18.457 26.344 31.138 1.00 14.22 25 ASN B N 1
ATOM 1493 C CA . ASN B 1 26 ? 19.891 26.579 31.268 1.00 13.23 25 ASN B CA 1
ATOM 1494 C C . ASN B 1 26 ? 20.732 25.391 30.828 1.00 12.94 25 ASN B C 1
ATOM 1495 O O . ASN B 1 26 ? 21.773 25.563 30.228 1.00 12.80 25 ASN B O 1
ATOM 1500 N N . GLU B 1 27 ? 20.271 24.187 31.110 1.00 13.28 26 GLU B N 1
ATOM 1501 C CA . GLU B 1 27 ? 20.959 22.989 30.650 1.00 12.52 26 GLU B CA 1
ATOM 1502 C C . GLU B 1 27 ? 21.036 22.901 29.119 1.00 13.58 26 GLU B C 1
ATOM 1503 O O . GLU B 1 27 ? 22.066 22.539 28.566 1.00 13.95 26 GLU B O 1
ATOM 1509 N N . ASP B 1 28 ? 19.937 23.206 28.442 1.00 11.93 27 ASP B N 1
ATOM 1510 C CA . ASP B 1 28 ? 19.925 23.252 26.983 1.00 11.60 27 ASP B CA 1
ATOM 1511 C C . ASP B 1 28 ? 20.792 24.362 26.401 1.00 12.37 27 ASP B C 1
ATOM 1512 O O . ASP B 1 28 ? 21.482 24.158 25.383 1.00 12.89 27 ASP B O 1
ATOM 1517 N N . SER B 1 29 ? 20.754 25.536 27.004 1.00 12.93 28 SER B N 1
ATOM 1518 C CA . SER B 1 29 ? 21.659 26.604 26.595 1.00 11.31 28 SER B CA 1
ATOM 1519 C C . SER B 1 29 ? 23.115 26.135 26.697 1.00 12.51 28 SER B C 1
ATOM 1520 O O . SER B 1 29 ? 23.891 26.407 25.796 1.00 12.08 28 SER B O 1
ATOM 1523 N N . SER B 1 30 ? 23.446 25.436 27.794 1.00 12.68 29 SER B N 1
ATOM 1524 C CA . SER B 1 30 ? 24.772 24.918 28.037 1.00 13.42 29 SER B CA 1
ATOM 1525 C C . SER B 1 30 ? 25.190 23.903 26.984 1.00 13.93 29 SER B C 1
ATOM 1526 O O . SER B 1 30 ? 26.260 24.018 26.338 1.00 12.27 29 SER B O 1
ATOM 1529 N N . ILE B 1 31 ? 24.318 22.921 26.781 1.00 14.06 30 ILE B N 1
ATOM 1530 C CA . ILE B 1 31 ? 24.561 21.885 25.788 1.00 13.29 30 ILE B CA 1
ATOM 1531 C C . ILE B 1 31 ? 24.681 22.471 24.358 1.00 12.53 30 ILE B C 1
ATOM 1532 O O . ILE B 1 31 ? 25.578 22.123 23.608 1.00 14.76 30 ILE B O 1
ATOM 1537 N N . TYR B 1 32 ? 23.796 23.403 24.012 1.00 15.47 31 TYR B N 1
ATOM 1538 C CA . TYR B 1 32 ? 23.895 24.097 22.741 1.00 13.16 31 TYR B CA 1
ATOM 1539 C C . TYR B 1 32 ? 25.267 24.778 22.567 1.00 12.37 31 TYR B C 1
ATOM 1540 O O . TYR B 1 32 ? 25.957 24.605 21.526 1.00 11.39 31 TYR B O 1
ATOM 1562 N N . LYS B 1 34 ? 28.111 24.343 24.218 1.00 14.00 33 LYS B N 1
ATOM 1563 C CA . LYS B 1 34 ? 29.184 23.348 24.142 1.00 14.17 33 LYS B CA 1
ATOM 1564 C C . LYS B 1 34 ? 29.279 22.729 22.744 1.00 15.22 33 LYS B C 1
ATOM 1565 O O . LYS B 1 34 ? 30.364 22.485 22.257 1.00 14.86 33 LYS B O 1
ATOM 1571 N N . SER B 1 35 ? 28.138 22.527 22.093 1.00 13.24 34 SER B N 1
ATOM 1572 C CA . SER B 1 35 ? 28.094 22.025 20.718 1.00 13.87 34 SER B CA 1
ATOM 1573 C C . SER B 1 35 ? 28.712 23.067 19.768 1.00 15.07 34 SER B C 1
ATOM 1574 O O . SER B 1 35 ? 29.499 22.726 18.904 1.00 14.67 34 SER B O 1
ATOM 1577 N N . VAL B 1 36 ? 28.335 24.344 19.938 1.00 12.95 35 VAL B N 1
ATOM 1578 C CA . VAL B 1 36 ? 28.858 25.424 19.112 1.00 14.47 35 VAL B CA 1
ATOM 1579 C C . VAL B 1 36 ? 30.371 25.536 19.264 1.00 14.52 35 VAL B C 1
ATOM 1580 O O . VAL B 1 36 ? 31.110 25.624 18.270 1.00 15.43 35 VAL B O 1
ATOM 1584 N N . LEU B 1 37 ? 30.845 25.497 20.510 1.00 15.57 36 LEU B N 1
ATOM 1585 C CA . LEU B 1 37 ? 32.293 25.558 20.773 1.00 13.41 36 LEU B CA 1
ATOM 1586 C C . LEU B 1 37 ? 33.028 24.367 20.172 1.00 14.84 36 LEU B C 1
ATOM 1587 O O . LEU B 1 37 ? 34.114 24.531 19.602 1.00 16.82 36 LEU B O 1
ATOM 1592 N N . THR B 1 38 ? 32.439 23.177 20.286 1.00 13.68 37 THR B N 1
ATOM 1593 C CA . THR B 1 38 ? 33.011 21.966 19.690 1.00 15.35 37 THR B CA 1
ATOM 1594 C C . THR B 1 38 ? 33.097 22.092 18.162 1.00 19.64 37 THR B C 1
ATOM 1595 O O . THR B 1 38 ? 34.104 21.730 17.553 1.00 19.56 37 THR B O 1
ATOM 1599 N N . CYS B 1 39 ? 32.036 22.644 17.573 1.00 19.13 38 CYS B N 1
ATOM 1600 C CA A CYS B 1 39 ? 31.962 22.854 16.124 0.70 21.16 38 CYS B CA 1
ATOM 1601 C CA B CYS B 1 39 ? 31.976 22.900 16.128 0.30 21.05 38 CYS B CA 1
ATOM 1602 C C . CYS B 1 39 ? 32.999 23.879 15.645 1.00 22.13 38 CYS B C 1
ATOM 1603 O O . CYS B 1 39 ? 33.722 23.609 14.674 1.00 25.34 38 CYS B O 1
ATOM 1608 N N . ALA B 1 40 ? 33.055 25.032 16.313 1.00 21.24 39 ALA B N 1
ATOM 1609 C CA . ALA B 1 40 ? 33.999 26.069 15.994 1.00 23.66 39 ALA B CA 1
ATOM 1610 C C . ALA B 1 40 ? 35.455 25.568 16.100 1.00 26.09 39 ALA B C 1
ATOM 1611 O O . ALA B 1 40 ? 36.266 25.779 15.197 1.00 27.28 39 ALA B O 1
ATOM 1613 N N . LYS B 1 41 ? 35.771 24.903 17.202 1.00 26.05 40 LYS B N 1
ATOM 1614 C CA . LYS B 1 41 ? 37.093 24.332 17.411 1.00 26.96 40 LYS B CA 1
ATOM 1615 C C . LYS B 1 41 ? 37.356 23.201 16.381 1.00 30.64 40 LYS B C 1
ATOM 1616 O O . LYS B 1 41 ? 38.457 23.093 15.820 1.00 29.78 40 LYS B O 1
ATOM 1622 N N . ALA B 1 42 ? 36.330 22.369 16.172 1.00 34.30 41 ALA B N 1
ATOM 1623 C CA . ALA B 1 42 ? 36.283 21.328 15.141 1.00 36.48 41 ALA B CA 1
ATOM 1624 C C . ALA B 1 42 ? 37.557 20.516 15.150 1.00 39.83 41 ALA B C 1
ATOM 1625 O O . ALA B 1 42 ? 37.842 19.827 16.123 1.00 38.97 41 ALA B O 1
ATOM 1627 N N . ASP B 1 43 ? 38.329 20.620 14.074 1.00 42.43 42 ASP B N 1
ATOM 1628 C CA . ASP B 1 43 ? 39.622 19.974 13.989 1.00 45.09 42 ASP B CA 1
ATOM 1629 C C . ASP B 1 43 ? 40.528 20.393 15.129 1.00 45.32 42 ASP B C 1
ATOM 1630 O O . ASP B 1 43 ? 41.112 19.541 15.812 1.00 46.64 42 ASP B O 1
ATOM 1632 N N . GLY B 1 44 ? 40.641 21.707 15.325 1.00 43.37 43 GLY B N 1
ATOM 1633 C CA . GLY B 1 44 ? 41.858 22.264 15.884 1.00 42.74 43 GLY B CA 1
ATOM 1634 C C . GLY B 1 44 ? 41.762 23.067 17.152 1.00 41.48 43 GLY B C 1
ATOM 1635 O O . GLY B 1 44 ? 41.710 22.514 18.236 1.00 41.40 43 GLY B O 1
ATOM 1636 N N . VAL B 1 45 ? 41.806 24.384 16.999 1.00 41.57 44 VAL B N 1
ATOM 1637 C CA . VAL B 1 45 ? 41.925 25.297 18.119 1.00 40.21 44 VAL B CA 1
ATOM 1638 C C . VAL B 1 45 ? 40.846 26.386 18.026 1.00 40.45 44 VAL B C 1
ATOM 1639 O O . VAL B 1 45 ? 40.296 26.663 16.948 1.00 39.03 44 VAL B O 1
ATOM 1641 N N . ILE B 1 46 ? 40.554 26.982 19.177 1.00 39.17 45 ILE B N 1
ATOM 1642 C CA . ILE B 1 46 ? 39.602 28.073 19.289 1.00 36.75 45 ILE B CA 1
ATOM 1643 C C . ILE B 1 46 ? 40.340 29.187 20.018 1.00 33.52 45 ILE B C 1
ATOM 1644 O O . ILE B 1 46 ? 40.822 28.979 21.128 1.00 34.11 45 ILE B O 1
ATOM 1649 N N . SER B 1 47 ? 40.444 30.359 19.397 1.00 28.34 46 SER B N 1
ATOM 1650 C CA . SER B 1 47 ? 41.166 31.457 20.006 1.00 26.88 46 SER B CA 1
ATOM 1651 C C . SER B 1 47 ? 40.409 32.107 21.175 1.00 27.75 46 SER B C 1
ATOM 1652 O O . SER B 1 47 ? 39.180 32.011 21.267 1.00 25.74 46 SER B O 1
ATOM 1655 N N . PRO B 1 48 ? 41.145 32.735 22.101 1.00 26.76 47 PRO B N 1
ATOM 1656 C CA . PRO B 1 48 ? 40.501 33.483 23.167 1.00 27.25 47 PRO B CA 1
ATOM 1657 C C . PRO B 1 48 ? 39.459 34.462 22.666 1.00 26.24 47 PRO B C 1
ATOM 1658 O O . PRO B 1 48 ? 38.394 34.561 23.259 1.00 24.08 47 PRO B O 1
ATOM 1662 N N . GLU B 1 49 ? 39.752 35.186 21.595 1.00 23.06 48 GLU B N 1
ATOM 1663 C CA . GLU B 1 49 ? 38.766 36.117 21.081 1.00 22.64 48 GLU B CA 1
ATOM 1664 C C . GLU B 1 49 ? 37.528 35.400 20.564 1.00 19.73 48 GLU B C 1
ATOM 1665 O O . GLU B 1 49 ? 36.429 35.879 20.759 1.00 20.24 48 GLU B O 1
ATOM 1671 N N . GLU B 1 50 ? 37.707 34.263 19.883 1.00 19.31 49 GLU B N 1
ATOM 1672 C CA . GLU B 1 50 ? 36.545 33.504 19.409 1.00 19.07 49 GLU B CA 1
ATOM 1673 C C . GLU B 1 50 ? 35.711 33.037 20.611 1.00 18.53 49 GLU B C 1
ATOM 1674 O O . GLU B 1 50 ? 34.466 33.196 20.650 1.00 13.79 49 GLU B O 1
ATOM 1680 N N . LYS B 1 51 ? 36.390 32.494 21.612 1.00 18.36 50 LYS B N 1
ATOM 1681 C CA . LYS B 1 51 ? 35.674 31.994 22.791 1.00 20.79 50 LYS B CA 1
ATOM 1682 C C . LYS B 1 51 ? 34.965 33.102 23.557 1.00 19.29 50 LYS B C 1
ATOM 1683 O O . LYS B 1 51 ? 33.863 32.894 24.029 1.00 17.16 50 LYS B O 1
ATOM 1689 N N . ASP B 1 52 ? 35.613 34.254 23.684 1.00 19.31 51 ASP B N 1
ATOM 1690 C CA . ASP B 1 52 ? 35.010 35.411 24.346 1.00 19.31 51 ASP B CA 1
ATOM 1691 C C . ASP B 1 52 ? 33.724 35.850 23.623 1.00 16.68 51 ASP B C 1
ATOM 1692 O O . ASP B 1 52 ? 32.753 36.242 24.268 1.00 17.06 51 ASP B O 1
ATOM 1697 N N . TRP B 1 53 ? 33.735 35.848 22.295 1.00 15.72 52 TRP B N 1
ATOM 1698 C CA . TRP B 1 53 ? 32.534 36.219 21.549 1.00 17.02 52 TRP B CA 1
ATOM 1699 C C . TRP B 1 53 ? 31.409 35.228 21.848 1.00 15.72 52 TRP B C 1
ATOM 1700 O O . TRP B 1 53 ? 30.261 35.621 22.091 1.00 15.84 52 TRP B O 1
ATOM 1711 N N . ALA B 1 54 ? 31.753 33.938 21.852 1.00 14.10 53 ALA B N 1
ATOM 1712 C CA . ALA B 1 54 ? 30.782 32.854 22.128 1.00 14.32 53 ALA B CA 1
ATOM 1713 C C . ALA B 1 54 ? 30.147 33.036 23.518 1.00 14.13 53 ALA B C 1
ATOM 1714 O O . ALA B 1 54 ? 28.940 32.920 23.695 1.00 15.58 53 ALA B O 1
ATOM 1716 N N . LEU B 1 55 ? 30.993 33.294 24.522 1.00 14.18 54 LEU B N 1
ATOM 1717 C CA . LEU B 1 55 ? 30.535 33.447 25.914 1.00 15.19 54 LEU B CA 1
ATOM 1718 C C . LEU B 1 55 ? 29.657 34.675 26.100 1.00 13.16 54 LEU B C 1
ATOM 1719 O O . LEU B 1 55 ? 28.654 34.667 26.851 1.00 15.63 54 LEU B O 1
ATOM 1724 N N . GLY B 1 56 ? 30.023 35.735 25.405 1.00 13.41 55 GLY B N 1
ATOM 1725 C CA . GLY B 1 56 ? 29.244 36.978 25.445 1.00 13.15 55 GLY B CA 1
ATOM 1726 C C . GLY B 1 56 ? 27.911 36.815 24.760 1.00 12.60 55 GLY B C 1
ATOM 1727 O O . GLY B 1 56 ? 26.922 37.321 25.249 1.00 14.00 55 GLY B O 1
ATOM 1728 N N . PHE B 1 57 ? 27.891 36.104 23.629 1.00 13.49 56 PHE B N 1
ATOM 1729 C CA . PHE B 1 57 ? 26.634 35.738 22.921 1.00 13.57 56 PHE B CA 1
ATOM 1730 C C . PHE B 1 57 ? 25.700 34.959 23.855 1.00 14.81 56 PHE B C 1
ATOM 1731 O O . PHE B 1 57 ? 24.506 35.265 24.006 1.00 14.32 56 PHE B O 1
ATOM 1739 N N . CYS B 1 58 ? 26.244 33.929 24.489 1.00 13.94 57 CYS B N 1
ATOM 1740 C CA . CYS B 1 58 ? 25.487 33.104 25.418 1.00 15.49 57 CYS B CA 1
ATOM 1741 C C . CYS B 1 58 ? 24.990 33.920 26.628 1.00 16.48 57 CYS B C 1
ATOM 1742 O O . CYS B 1 58 ? 23.816 33.876 26.979 1.00 12.19 57 CYS B O 1
ATOM 1745 N N . ALA B 1 59 ? 25.888 34.698 27.222 1.00 12.33 58 ALA B N 1
ATOM 1746 C CA . ALA B 1 59 ? 25.547 35.523 28.369 1.00 14.88 58 ALA B CA 1
ATOM 1747 C C . ALA B 1 59 ? 24.424 36.524 28.013 1.00 16.09 58 ALA B C 1
ATOM 1748 O O . ALA B 1 59 ? 23.572 36.792 28.821 1.00 17.40 58 ALA B O 1
ATOM 1750 N N . SER B 1 60 ? 24.404 37.018 26.774 1.00 17.95 59 SER B N 1
ATOM 1751 C CA . SER B 1 60 ? 23.364 37.963 26.354 1.00 18.62 59 SER B CA 1
ATOM 1752 C C . SER B 1 60 ? 21.970 37.357 26.421 1.00 17.91 59 SER B C 1
ATOM 1753 O O . SER B 1 60 ? 21.018 38.112 26.480 1.00 17.14 59 SER B O 1
ATOM 1756 N N . TRP B 1 61 ? 21.828 36.022 26.415 1.00 17.49 60 TRP B N 1
ATOM 1757 C CA . TRP B 1 61 ? 20.486 35.439 26.518 1.00 16.35 60 TRP B CA 1
ATOM 1758 C C . TRP B 1 61 ? 19.899 35.463 27.928 1.00 17.90 60 TRP B C 1
ATOM 1759 O O . TRP B 1 61 ? 18.712 35.137 28.100 1.00 18.23 60 TRP B O 1
ATOM 1770 N N . GLY B 1 62 ? 20.698 35.861 28.913 1.00 15.54 61 GLY B N 1
ATOM 1771 C CA . GLY B 1 62 ? 20.258 35.918 30.306 1.00 17.94 61 GLY B CA 1
ATOM 1772 C C . GLY B 1 62 ? 20.319 34.586 31.040 1.00 16.38 61 GLY B C 1
ATOM 1773 O O . GLY B 1 62 ? 19.649 34.404 32.059 1.00 16.04 61 GLY B O 1
ATOM 1774 N N . VAL B 1 63 ? 21.137 33.668 30.529 1.00 15.61 62 VAL B N 1
ATOM 1775 C CA . VAL B 1 63 ? 21.395 32.374 31.165 1.00 13.54 62 VAL B CA 1
ATOM 1776 C C . VAL B 1 63 ? 21.888 32.595 32.604 1.00 16.48 62 VAL B C 1
ATOM 1777 O O . VAL B 1 63 ? 22.427 33.648 32.930 1.00 14.83 62 VAL B O 1
ATOM 1781 N N . ALA B 1 64 ? 21.656 31.604 33.454 1.00 15.92 63 ALA B N 1
ATOM 1782 C CA . ALA B 1 64 ? 22.209 31.558 34.790 1.00 14.42 63 ALA B CA 1
ATOM 1783 C C . ALA B 1 64 ? 23.722 31.636 34.731 1.00 15.48 63 ALA B C 1
ATOM 1784 O O . ALA B 1 64 ? 24.344 31.184 33.760 1.00 13.26 63 ALA B O 1
ATOM 1786 N N . ASP B 1 65 ? 24.311 32.257 35.743 1.00 15.68 64 ASP B N 1
ATOM 1787 C CA . ASP B 1 65 ? 25.767 32.431 35.801 1.00 16.05 64 ASP B CA 1
ATOM 1788 C C . ASP B 1 65 ? 26.514 31.118 35.684 1.00 14.86 64 ASP B C 1
ATOM 1789 O O . ASP B 1 65 ? 27.590 31.070 35.070 1.00 14.70 64 ASP B O 1
ATOM 1794 N N . TRP B 1 66 ? 25.996 30.061 36.293 1.00 13.56 65 TRP B N 1
ATOM 1795 C CA . TRP B 1 66 ? 26.642 28.766 36.220 1.00 13.11 65 TRP B CA 1
ATOM 1796 C C . TRP B 1 66 ? 26.981 28.302 34.817 1.00 11.96 65 TRP B C 1
ATOM 1797 O O . TRP B 1 66 ? 28.022 27.666 34.585 1.00 13.14 65 TRP B O 1
ATOM 1808 N N . VAL B 1 67 ? 26.121 28.640 33.865 1.00 12.95 66 VAL B N 1
ATOM 1809 C CA . VAL B 1 67 ? 26.310 28.238 32.500 1.00 11.53 66 VAL B CA 1
ATOM 1810 C C . VAL B 1 67 ? 27.617 28.872 31.983 1.00 11.63 66 VAL B C 1
ATOM 1811 O O . VAL B 1 67 ? 28.478 28.180 31.436 1.00 11.24 66 VAL B O 1
ATOM 1815 N N . ILE B 1 68 ? 27.782 30.160 32.217 1.00 13.66 67 ILE B N 1
ATOM 1816 C CA . ILE B 1 68 ? 28.962 30.878 31.735 1.00 13.90 67 ILE B CA 1
ATOM 1817 C C . ILE B 1 68 ? 30.231 30.423 32.460 1.00 14.37 67 ILE B C 1
ATOM 1818 O O . ILE B 1 68 ? 31.262 30.152 31.820 1.00 14.24 67 ILE B O 1
ATOM 1823 N N . GLU B 1 69 ? 30.154 30.275 33.779 1.00 15.48 68 GLU B N 1
ATOM 1824 C CA . GLU B 1 69 ? 31.301 29.853 34.571 1.00 14.34 68 GLU B CA 1
ATOM 1825 C C . GLU B 1 69 ? 31.833 28.493 34.123 1.00 15.34 68 GLU B C 1
ATOM 1826 O O . GLU B 1 69 ? 33.030 28.279 33.998 1.00 16.80 68 GLU B O 1
ATOM 1832 N N . ASP B 1 70 ? 30.908 27.587 33.875 1.00 13.97 69 ASP B N 1
ATOM 1833 C CA . ASP B 1 70 ? 31.214 26.271 33.354 1.00 13.78 69 ASP B CA 1
ATOM 1834 C C . ASP B 1 70 ? 31.750 26.293 31.925 1.00 13.66 69 ASP B C 1
ATOM 1835 O O . ASP B 1 70 ? 32.671 25.544 31.624 1.00 16.17 69 ASP B O 1
ATOM 1840 N N . LEU B 1 71 ? 31.194 27.131 31.045 1.00 13.07 70 LEU B N 1
ATOM 1841 C CA . LEU B 1 71 ? 31.753 27.247 29.679 1.00 14.37 70 LEU B CA 1
ATOM 1842 C C . LEU B 1 71 ? 33.189 27.782 29.701 1.00 15.97 70 LEU B C 1
ATOM 1843 O O . LEU B 1 71 ? 34.039 27.387 28.883 1.00 15.14 70 LEU B O 1
ATOM 1848 N N . LYS B 1 72 ? 33.476 28.677 30.641 1.00 17.55 71 LYS B N 1
ATOM 1849 C CA . LYS B 1 72 ? 34.839 29.191 30.790 1.00 19.31 71 LYS B CA 1
ATOM 1850 C C . LYS B 1 72 ? 35.909 28.129 30.958 1.00 19.99 71 LYS B C 1
ATOM 1851 O O . LYS B 1 72 ? 36.991 28.272 30.377 1.00 20.36 71 LYS B O 1
ATOM 1857 N N . THR B 1 73 ? 35.619 27.072 31.720 1.00 19.53 72 THR B N 1
ATOM 1858 C CA . THR B 1 73 ? 36.583 26.001 31.985 1.00 20.45 72 THR B CA 1
ATOM 1859 C C . THR B 1 73 ? 36.389 24.779 31.083 1.00 20.47 72 THR B C 1
ATOM 1860 O O . THR B 1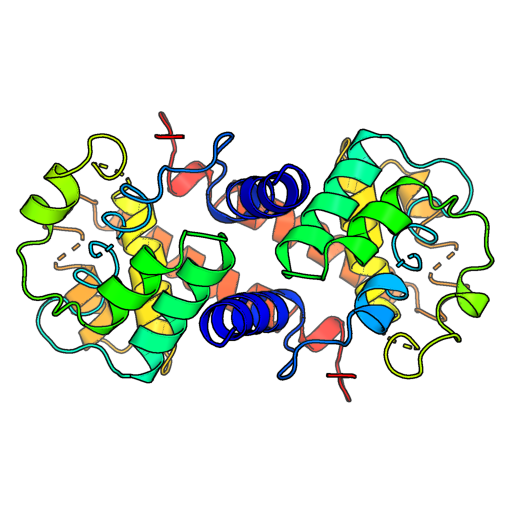 73 ? 37.170 23.834 31.133 1.00 20.92 72 THR B O 1
ATOM 1864 N N . TYR B 1 74 ? 35.368 24.807 30.230 1.00 19.88 73 TYR B N 1
ATOM 1865 C CA . TYR B 1 74 ? 35.069 23.679 29.362 1.00 20.84 73 TYR B CA 1
ATOM 1866 C C . TYR B 1 74 ? 36.109 23.536 28.275 1.00 21.63 73 TYR B C 1
ATOM 1867 O O . TYR B 1 74 ? 36.427 24.474 27.558 1.00 23.43 73 TYR B O 1
ATOM 1876 N N . GLU B 1 75 ? 36.611 22.330 28.161 1.00 24.94 74 GLU B N 1
ATOM 1877 C CA . GLU B 1 75 ? 37.535 21.981 27.116 1.00 28.51 74 GLU B CA 1
ATOM 1878 C C . GLU B 1 75 ? 36.691 21.275 26.067 1.00 28.10 74 GLU B C 1
ATOM 1879 O O . GLU B 1 75 ? 36.132 20.206 26.329 1.00 33.03 74 GLU B O 1
ATOM 1885 N N . ALA B 1 76 ? 36.563 21.905 24.906 1.00 28.40 75 ALA B N 1
ATOM 1886 C CA . ALA B 1 76 ? 35.659 21.449 23.857 1.00 26.62 75 ALA B CA 1
ATOM 1887 C C . ALA B 1 76 ? 36.335 20.324 23.077 1.00 27.52 75 ALA B C 1
ATOM 1888 O O . ALA B 1 76 ? 36.546 20.418 21.878 1.00 28.33 75 ALA B O 1
ATOM 1890 N N . ASP B 1 77 ? 36.624 19.247 23.800 1.00 27.00 76 ASP B N 1
ATOM 1891 C CA A ASP B 1 77 ? 37.371 18.108 23.275 0.70 28.14 76 ASP B CA 1
ATOM 1892 C CA B ASP B 1 77 ? 37.369 18.104 23.273 0.30 26.93 76 ASP B CA 1
ATOM 1893 C C . ASP B 1 77 ? 36.492 16.867 23.089 1.00 26.81 76 ASP B C 1
ATOM 1894 O O . ASP B 1 77 ? 36.991 15.787 22.808 1.00 26.57 76 ASP B O 1
ATOM 1903 N N . GLU B 1 78 ? 35.177 17.016 23.231 1.00 23.75 77 GLU B N 1
ATOM 1904 C CA . GLU B 1 78 ? 34.263 15.871 23.117 1.00 21.93 77 GLU B CA 1
ATOM 1905 C C . GLU B 1 78 ? 33.804 15.659 21.657 1.00 19.99 77 GLU B C 1
ATOM 1906 O O . GLU B 1 78 ? 34.041 16.518 20.788 1.00 17.75 77 GLU B O 1
ATOM 1912 N N . ALA B 1 79 ? 33.159 14.528 21.370 1.00 17.56 78 ALA B N 1
ATOM 1913 C CA . ALA B 1 79 ? 32.639 14.308 20.015 1.00 17.61 78 ALA B CA 1
ATOM 1914 C C . ALA B 1 79 ? 31.359 15.142 19.854 1.00 15.26 78 ALA B C 1
ATOM 1915 O O . ALA B 1 79 ? 30.480 15.095 20.688 1.00 16.05 78 ALA B O 1
ATOM 1917 N N . LEU B 1 80 ? 31.267 15.890 18.762 1.00 15.87 79 LEU B N 1
ATOM 1918 C CA . LEU B 1 80 ? 30.128 16.792 18.519 1.00 16.00 79 LEU B CA 1
ATOM 1919 C C . LEU B 1 80 ? 28.779 16.084 18.569 1.00 15.44 79 LEU B C 1
ATOM 1920 O O . LEU B 1 80 ? 27.836 16.586 19.192 1.00 12.54 79 LEU B O 1
ATOM 1925 N N . GLU B 1 81 ? 28.682 14.901 17.949 1.00 15.59 80 GLU B N 1
ATOM 1926 C CA . GLU B 1 81 ? 27.413 14.156 17.951 1.00 16.87 80 GLU B CA 1
ATOM 1927 C C . GLU B 1 81 ? 27.023 13.677 19.358 1.00 15.56 80 GLU B C 1
ATOM 1928 O O . GLU B 1 81 ? 25.848 13.621 19.665 1.00 14.67 80 GLU B O 1
ATOM 1934 N N . GLU B 1 82 ? 28.002 13.383 20.213 1.00 15.43 81 GLU B N 1
ATOM 1935 C CA . GLU B 1 82 ? 27.751 12.970 21.603 1.00 15.66 81 GLU B CA 1
ATOM 1936 C C . GLU B 1 82 ? 27.230 14.158 22.415 1.00 13.06 81 GLU B C 1
ATOM 1937 O O . GLU B 1 82 ? 26.299 14.035 23.207 1.00 13.93 81 GLU B O 1
ATOM 1943 N N . VAL B 1 83 ? 27.787 15.348 22.181 1.00 13.56 82 VAL B N 1
ATOM 1944 C CA . VAL B 1 83 ? 27.327 16.508 22.945 1.00 13.28 82 VAL B CA 1
ATOM 1945 C C . VAL B 1 83 ? 25.890 16.823 22.582 1.00 11.80 82 VAL B C 1
ATOM 1946 O O . VAL B 1 83 ? 25.055 16.971 23.454 1.00 14.12 82 VAL B O 1
ATOM 1950 N N . ILE B 1 84 ? 25.569 16.832 21.298 1.00 12.72 83 ILE B N 1
ATOM 1951 C CA A ILE B 1 84 ? 24.241 17.225 20.876 0.70 14.17 83 ILE B CA 1
ATOM 1952 C CA B ILE B 1 84 ? 24.225 17.235 20.861 0.30 11.90 83 ILE B CA 1
ATOM 1953 C C . ILE B 1 84 ? 23.176 16.228 21.346 1.00 11.89 83 ILE B C 1
ATOM 1954 O O . ILE B 1 84 ? 22.039 16.634 21.690 1.00 11.70 83 ILE B O 1
ATOM 1963 N N . ALA B 1 85 ? 23.548 14.940 21.394 1.00 11.12 84 ALA B N 1
ATOM 1964 C CA . ALA B 1 85 ? 22.634 13.878 21.795 1.00 11.19 84 ALA B CA 1
ATOM 1965 C C . ALA B 1 85 ? 22.215 13.969 23.257 1.00 13.69 84 ALA B C 1
ATOM 1966 O O . ALA B 1 85 ? 21.313 13.267 23.695 1.00 10.78 84 ALA B O 1
ATOM 1968 N N . ARG B 1 86 ? 22.867 14.838 24.022 1.00 13.35 85 ARG B N 1
ATOM 1969 C CA . ARG B 1 86 ? 22.508 15.008 25.436 1.00 12.98 85 ARG B CA 1
ATOM 1970 C C . ARG B 1 86 ? 21.163 15.718 25.615 1.00 13.12 85 ARG B C 1
ATOM 1971 O O . ARG B 1 86 ? 20.589 15.636 26.687 1.00 14.24 85 ARG B O 1
ATOM 1979 N N . SER B 1 87 ? 20.644 16.355 24.560 1.00 12.98 86 SER B N 1
ATOM 1980 C CA . SER B 1 87 ? 19.333 17.018 24.589 1.00 13.68 86 SER B CA 1
ATOM 1981 C C . SER B 1 87 ? 18.488 16.771 23.317 1.00 13.80 86 SER B C 1
ATOM 1982 O O . SER B 1 87 ? 18.989 16.883 22.186 1.00 13.48 86 SER B O 1
ATOM 1985 N N . PRO B 1 88 ? 17.208 16.404 23.498 1.00 15.00 87 PRO B N 1
ATOM 1986 C CA . PRO B 1 88 ? 16.347 16.256 22.324 1.00 14.87 87 PRO B CA 1
ATOM 1987 C C . PRO B 1 88 ? 16.161 17.581 21.589 1.00 14.27 87 PRO B C 1
ATOM 1988 O O . PRO B 1 88 ? 15.937 17.571 20.397 1.00 14.40 87 PRO B O 1
ATOM 1992 N N . GLN B 1 89 ? 16.231 18.693 22.322 1.00 14.24 88 GLN B N 1
ATOM 1993 C CA . GLN B 1 89 ? 16.099 20.029 21.721 1.00 13.12 88 GLN B CA 1
ATOM 1994 C C . GLN B 1 89 ? 17.348 20.387 20.947 1.00 13.10 88 GLN B C 1
ATOM 1995 O O . GLN B 1 89 ? 17.275 20.827 19.796 1.00 15.85 88 GLN B O 1
ATOM 2001 N N . VAL B 1 90 ? 18.515 20.189 21.537 1.00 12.62 89 VAL B N 1
ATOM 2002 C CA . VAL B 1 90 ? 19.742 20.500 20.820 1.00 13.15 89 VAL B CA 1
ATOM 2003 C C . VAL B 1 90 ? 19.927 19.578 19.606 1.00 12.91 89 VAL B C 1
ATOM 2004 O O . VAL B 1 90 ? 20.472 19.981 18.579 1.00 14.69 89 VAL B O 1
ATOM 2008 N N . SER B 1 91 ? 19.399 18.360 19.690 1.00 14.47 90 SER B N 1
ATOM 2009 C CA . SER B 1 91 ? 19.429 17.421 18.569 1.00 14.47 90 SER B CA 1
ATOM 2010 C C . SER B 1 91 ? 18.581 17.820 17.335 1.00 16.05 90 SER B C 1
ATOM 2011 O O . SER B 1 91 ? 18.646 17.144 16.305 1.00 18.37 90 SER B O 1
ATOM 2022 N N . ALA B 1 93 ? 18.870 21.108 16.416 1.00 13.31 92 ALA B N 1
ATOM 2023 C CA . ALA B 1 93 ? 19.451 22.438 16.249 1.00 14.45 92 ALA B CA 1
ATOM 2024 C C . ALA B 1 93 ? 20.700 22.430 15.382 1.00 14.15 92 ALA B C 1
ATOM 2025 O O . ALA B 1 93 ? 21.536 23.306 15.529 1.00 14.35 92 ALA B O 1
ATOM 2027 N N . GLN B 1 94 ? 20.859 21.428 14.514 1.00 14.11 93 GLN B N 1
ATOM 2028 C CA . GLN B 1 94 ? 22.128 21.259 13.799 1.00 12.59 93 GLN B CA 1
ATOM 2029 C C . GLN B 1 94 ? 22.497 22.486 12.959 1.00 13.22 93 GLN B C 1
ATOM 2030 O O . GLN B 1 94 ? 23.644 22.962 12.984 1.00 14.31 93 GLN B O 1
ATOM 2036 N N . ARG B 1 95 ? 21.536 23.012 12.206 1.00 10.73 94 ARG B N 1
ATOM 2037 C CA . ARG B 1 95 ? 21.862 24.175 11.347 1.00 12.24 94 ARG B CA 1
ATOM 2038 C C . ARG B 1 95 ? 22.136 25.427 12.187 1.00 12.78 94 ARG B C 1
ATOM 2039 O O . ARG B 1 95 ? 23.041 26.203 11.906 1.00 13.63 94 ARG B O 1
ATOM 2047 N N . ASP B 1 96 ? 21.331 25.608 13.231 1.00 14.37 95 ASP B N 1
ATOM 2048 C CA . ASP B 1 96 ? 21.495 26.669 14.243 1.00 14.42 95 ASP B CA 1
ATOM 2049 C C . ASP B 1 96 ? 22.916 26.620 14.855 1.00 12.80 95 ASP B C 1
ATOM 2050 O O . ASP B 1 96 ? 23.637 27.614 14.884 1.00 13.03 95 ASP B O 1
ATOM 2055 N N . ILE B 1 97 ? 23.326 25.446 15.325 1.00 13.62 96 ILE B N 1
ATOM 2056 C CA . ILE B 1 97 ? 24.674 25.292 15.862 1.00 13.34 96 ILE B CA 1
ATOM 2057 C C . ILE B 1 97 ? 25.703 25.711 14.787 1.00 13.37 96 ILE B C 1
ATOM 2058 O O . ILE B 1 97 ? 26.677 26.422 15.085 1.00 14.27 96 ILE B O 1
ATOM 2063 N N . LEU B 1 98 ? 25.541 25.227 13.554 1.00 13.95 97 LEU B N 1
ATOM 2064 C CA . LEU B 1 98 ? 26.583 25.511 12.535 1.00 14.39 97 LEU B CA 1
ATOM 2065 C C . LEU B 1 98 ? 26.660 27.005 12.268 1.00 13.46 97 LEU B C 1
ATOM 2066 O O . LEU B 1 98 ? 27.745 27.550 12.169 1.00 15.72 97 LEU B O 1
ATOM 2071 N N . LEU B 1 99 ? 25.518 27.695 12.217 1.00 13.23 98 LEU B N 1
ATOM 2072 C CA . LEU B 1 99 ? 25.549 29.147 11.963 1.00 11.67 98 LEU B CA 1
ATOM 2073 C C . LEU B 1 99 ? 26.248 29.889 13.099 1.00 13.38 98 LEU B C 1
ATOM 2074 O O . LEU B 1 99 ? 27.084 30.782 12.869 1.00 15.03 98 LEU B O 1
ATOM 2079 N N . SER B 1 100 ? 25.921 29.537 14.332 1.00 12.95 99 SER B N 1
ATOM 2080 C CA . SER B 1 100 ? 26.612 30.148 15.471 1.00 13.23 99 SER B CA 1
ATOM 2081 C C . SER B 1 100 ? 28.125 29.844 15.420 1.00 13.25 99 SER B C 1
ATOM 2082 O O . SER B 1 100 ? 28.931 30.703 15.709 1.00 14.72 99 SER B O 1
ATOM 2085 N N . ALA B 1 101 ? 28.491 28.610 15.073 1.00 13.55 100 ALA B N 1
ATOM 2086 C CA . ALA B 1 101 ? 29.896 28.241 14.936 1.00 12.93 100 ALA B CA 1
ATOM 2087 C C . ALA B 1 101 ? 30.617 29.079 13.870 1.00 14.26 100 ALA B C 1
ATOM 2088 O O . ALA B 1 101 ? 31.805 29.397 13.998 1.00 12.00 100 ALA B O 1
ATOM 2090 N N . ILE B 1 102 ? 29.907 29.405 12.793 1.00 14.58 101 ILE B N 1
ATOM 2091 C CA . ILE B 1 102 ? 30.467 30.250 11.730 1.00 15.99 101 ILE B CA 1
ATOM 2092 C C . ILE B 1 102 ? 30.736 31.655 12.264 1.00 16.02 101 ILE B C 1
ATOM 2093 O O . ILE B 1 102 ? 31.813 32.206 12.055 1.00 14.56 101 ILE B O 1
ATOM 2098 N N . TRP B 1 103 ? 29.763 32.217 12.964 1.00 15.91 102 TRP B N 1
ATOM 2099 C CA . TRP B 1 103 ? 29.928 33.529 13.603 1.00 13.82 102 TRP B CA 1
ATOM 2100 C C . TRP B 1 103 ? 31.074 33.529 14.601 1.00 15.55 102 TRP B C 1
ATOM 2101 O O . TRP B 1 103 ? 31.851 34.459 14.665 1.00 16.82 102 TRP B O 1
ATOM 2112 N N . VAL B 1 104 ? 31.160 32.485 15.406 1.00 16.66 103 VAL B N 1
ATOM 2113 C CA . VAL B 1 104 ? 32.245 32.386 16.367 1.00 16.18 103 VAL B CA 1
ATOM 2114 C C . VAL B 1 104 ? 33.610 32.378 15.683 1.00 16.76 103 VAL B C 1
ATOM 2115 O O . VAL B 1 104 ? 34.519 33.072 16.115 1.00 16.10 103 VAL B O 1
ATOM 2119 N N . SER B 1 105 ? 33.736 31.590 14.619 1.00 15.03 104 SER B N 1
ATOM 2120 C CA . SER B 1 105 ? 34.963 31.504 13.873 1.00 19.18 104 SER B CA 1
ATOM 2121 C C . SER B 1 105 ? 35.346 32.853 13.270 1.00 19.71 104 SER B C 1
ATOM 2122 O O . SER B 1 105 ? 36.511 33.212 13.180 1.00 20.72 104 SER B O 1
ATOM 2125 N N . ALA B 1 106 ? 34.352 33.589 12.827 1.00 18.31 105 ALA B N 1
ATOM 2126 C CA . ALA B 1 106 ? 34.591 34.901 12.201 1.00 19.90 105 ALA B CA 1
ATOM 2127 C C . ALA B 1 106 ? 34.944 35.977 13.232 1.00 20.41 105 ALA B C 1
ATOM 2128 O O . ALA B 1 106 ? 35.348 37.055 12.843 1.00 23.63 105 ALA B O 1
ATOM 2130 N N . ALA B 1 107 ? 34.785 35.718 14.533 1.00 20.29 106 ALA B N 1
ATOM 2131 C CA . ALA B 1 107 ? 34.925 36.783 15.570 1.00 22.53 106 ALA B CA 1
ATOM 2132 C C . ALA B 1 107 ? 36.321 37.356 15.608 1.00 24.83 106 ALA B C 1
ATOM 2133 O O . ALA B 1 107 ? 36.499 38.523 15.926 1.00 25.94 106 ALA B O 1
ATOM 2135 N N . ASP B 1 108 ? 37.307 36.517 15.312 1.00 25.21 107 ASP B N 1
ATOM 2136 C CA . ASP B 1 108 ? 38.696 36.938 15.336 1.00 27.34 107 ASP B CA 1
ATOM 2137 C C . ASP B 1 108 ? 39.252 37.190 13.929 1.00 29.00 107 ASP B C 1
ATOM 2138 O O . ASP B 1 108 ? 40.471 37.172 13.724 1.00 29.29 107 ASP B O 1
ATOM 2143 N N . GLY B 1 109 ? 38.367 37.437 12.969 1.00 30.63 108 GLY B N 1
ATOM 2144 C CA . GLY B 1 109 ? 38.770 37.762 11.607 1.00 33.37 108 GLY B CA 1
ATOM 2145 C C . GLY B 1 109 ? 38.088 36.938 10.527 1.00 34.92 108 GLY B C 1
ATOM 2146 O O . GLY B 1 109 ? 37.544 35.848 10.772 1.00 33.56 108 GLY B O 1
ATOM 2147 N N . GLU B 1 110 ? 38.143 37.453 9.304 1.00 36.24 109 GLU B N 1
ATOM 2148 C CA . GLU B 1 110 ? 37.470 36.817 8.175 1.00 37.68 109 GLU B CA 1
ATOM 2149 C C . GLU B 1 110 ? 37.788 35.322 8.114 1.00 36.77 109 GLU B C 1
ATOM 2150 O O . GLU B 1 110 ? 38.900 34.913 8.421 1.00 36.99 109 GLU B O 1
ATOM 2153 N N . LEU B 1 111 ? 36.819 34.511 7.710 1.00 36.71 110 LEU B N 1
ATOM 2154 C CA . LEU B 1 111 ? 37.022 33.059 7.630 1.00 35.97 110 LEU B CA 1
ATOM 2155 C C . LEU B 1 111 ? 38.107 32.646 6.651 1.00 37.30 110 LEU B C 1
ATOM 2156 O O . LEU B 1 111 ? 38.035 32.979 5.472 1.00 37.51 110 LEU B O 1
ATOM 2161 N N . HIS B 1 112 ? 39.092 31.889 7.132 1.00 38.26 111 HIS B N 1
ATOM 2162 C CA . HIS B 1 112 ? 40.141 31.339 6.276 1.00 38.13 111 HIS B CA 1
ATOM 2163 C C . HIS B 1 112 ? 39.631 30.049 5.624 1.00 35.73 111 HIS B C 1
ATOM 2164 O O . HIS B 1 112 ? 38.585 29.540 6.019 1.00 35.51 111 HIS B O 1
ATOM 2166 N N . GLU B 1 113 ? 40.336 29.520 4.628 1.00 33.35 112 GLU B N 1
ATOM 2167 C CA A GLU B 1 113 ? 39.886 28.260 4.039 0.70 33.21 112 GLU B CA 1
ATOM 2168 C CA B GLU B 1 113 ? 39.970 28.237 4.029 0.30 31.87 112 GLU B CA 1
ATOM 2169 C C . GLU B 1 113 ? 40.015 27.121 5.072 1.00 31.17 112 GLU B C 1
ATOM 2170 O O . GLU B 1 113 ? 39.234 26.181 5.028 1.00 29.52 112 GLU B O 1
ATOM 2181 N N . LYS B 1 114 ? 40.953 27.233 6.023 1.00 30.67 113 LYS B N 1
ATOM 2182 C CA . LYS B 1 114 ? 41.039 26.280 7.143 1.00 30.12 113 LYS B CA 1
ATOM 2183 C C . LYS B 1 114 ? 39.727 26.223 7.940 1.00 27.35 113 LYS B C 1
ATOM 2184 O O . LYS B 1 114 ? 39.224 25.138 8.217 1.00 25.59 113 LYS B O 1
ATOM 2190 N N . GLU B 1 115 ? 39.176 27.392 8.287 1.00 26.08 114 GLU B N 1
ATOM 2191 C CA . GLU B 1 115 ? 37.898 27.467 8.999 1.00 25.26 114 GLU B CA 1
ATOM 2192 C C . GLU B 1 115 ? 36.752 26.964 8.125 1.00 24.70 114 GLU B C 1
ATOM 2193 O O . GLU B 1 115 ? 35.889 26.236 8.585 1.00 25.33 114 GLU B O 1
ATOM 2199 N N . LYS B 1 116 ? 36.774 27.300 6.850 1.00 22.47 115 LYS B N 1
ATOM 2200 C CA . LYS B 1 116 ? 35.736 26.804 5.945 1.00 24.27 115 LYS B CA 1
ATOM 2201 C C . LYS B 1 116 ? 35.784 25.274 5.829 1.00 21.53 115 LYS B C 1
ATOM 2202 O O . LYS B 1 116 ? 34.728 24.615 5.791 1.00 18.96 115 LYS B O 1
ATOM 2208 N N . ALA B 1 117 ? 37.005 24.718 5.802 1.00 20.92 116 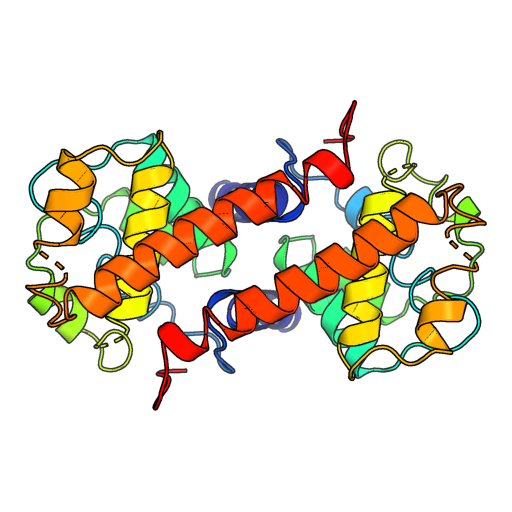ALA B N 1
ATOM 2209 C CA . ALA B 1 117 ? 37.209 23.263 5.805 1.00 21.11 116 ALA B CA 1
ATOM 2210 C C . ALA B 1 117 ? 36.684 22.569 7.071 1.00 21.49 116 ALA B C 1
ATOM 2211 O O . ALA B 1 117 ? 36.042 21.523 6.995 1.00 20.86 116 ALA B O 1
ATOM 2213 N N . LYS B 1 118 ? 37.001 23.133 8.226 1.00 22.39 117 LYS B N 1
ATOM 2214 C CA . LYS B 1 118 ? 36.443 22.677 9.535 1.00 24.23 117 LYS B CA 1
ATOM 2215 C C . LYS B 1 118 ? 34.921 22.624 9.575 1.00 23.93 117 LYS B C 1
ATOM 2216 O O . LYS B 1 118 ? 34.333 21.634 10.014 1.00 23.18 117 LYS B O 1
ATOM 2222 N N . ILE 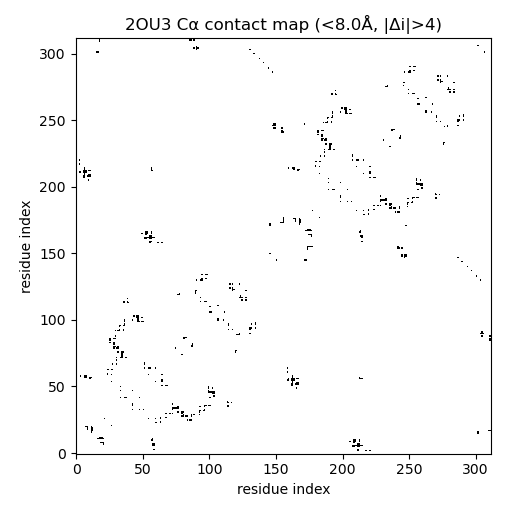B 1 119 ? 34.305 23.732 9.169 1.00 22.08 118 ILE B N 1
ATOM 2223 C CA A ILE B 1 119 ? 32.847 23.911 9.106 0.50 20.43 118 ILE B CA 1
ATOM 2224 C CA B ILE B 1 119 ? 32.856 23.834 9.215 0.50 21.90 118 ILE B CA 1
ATOM 2225 C C . ILE B 1 119 ? 32.206 22.784 8.325 1.00 20.96 118 ILE B C 1
ATOM 2226 O O . ILE B 1 119 ? 31.173 22.263 8.687 1.00 20.93 118 ILE B O 1
ATOM 2235 N N . ARG B 1 120 ? 32.833 22.442 7.208 1.00 18.04 119 ARG B N 1
ATOM 2236 C CA . ARG B 1 120 ? 32.283 21.383 6.365 1.00 18.88 119 ARG B CA 1
ATOM 2237 C C . ARG B 1 120 ? 32.460 20.012 7.006 1.00 17.84 119 ARG B C 1
ATOM 2238 O O . ARG B 1 120 ? 31.571 19.166 6.902 1.00 20.45 119 ARG B O 1
ATOM 2246 N N . LYS B 1 121 ? 33.586 19.796 7.679 1.00 18.16 120 LYS B N 1
ATOM 2247 C CA . LYS B 1 121 ? 33.819 18.533 8.416 1.00 20.71 120 LYS B CA 1
ATOM 2248 C C . LYS B 1 121 ? 32.776 18.342 9.503 1.00 19.40 120 LYS B C 1
ATOM 2249 O O . LYS B 1 121 ? 32.271 17.236 9.716 1.00 18.69 120 LYS B O 1
ATOM 2263 N N . ALA B 1 123 ? 29.753 19.899 9.533 1.00 20.41 122 ALA B N 1
ATOM 2264 C CA . ALA B 1 123 ? 28.477 19.732 8.825 1.00 19.73 122 ALA B CA 1
ATOM 2265 C C . ALA B 1 123 ? 28.232 18.290 8.421 1.00 20.20 122 ALA B C 1
ATOM 2266 O O . ALA B 1 123 ? 27.103 17.812 8.449 1.00 21.40 122 ALA B O 1
ATOM 2268 N N . THR B 1 124 ? 29.288 17.582 8.022 1.00 20.55 123 THR B N 1
ATOM 2269 C CA . THR B 1 124 ? 29.129 16.164 7.708 1.00 20.70 123 THR B CA 1
ATOM 2270 C C . THR B 1 124 ? 28.716 15.373 8.940 1.00 20.51 123 THR B C 1
ATOM 2271 O O . THR B 1 124 ? 27.796 14.526 8.877 1.00 22.67 123 THR B O 1
ATOM 2275 N N . ILE B 1 125 ? 29.378 15.648 10.063 1.00 19.69 124 ILE B N 1
ATOM 2276 C CA . ILE B 1 125 ? 29.016 14.998 11.328 1.00 21.22 124 ILE B CA 1
ATOM 2277 C C .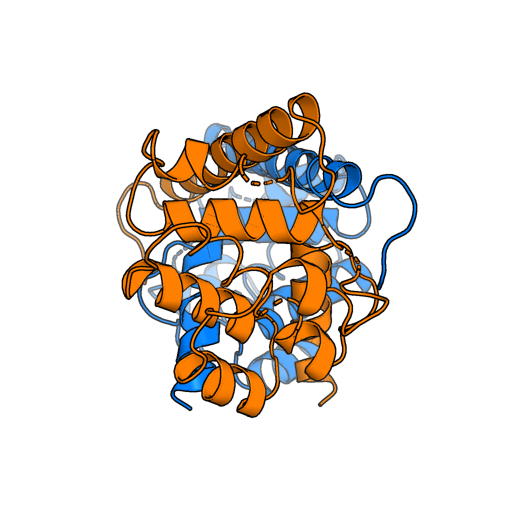 ILE B 1 125 ? 27.562 15.349 11.666 1.00 21.72 124 ILE B C 1
ATOM 2278 O O . ILE B 1 125 ? 26.768 14.490 12.041 1.00 22.69 124 ILE B O 1
ATOM 2283 N N . LEU B 1 126 ? 27.206 16.615 11.486 1.00 20.08 125 LEU B N 1
ATOM 2284 C CA . LEU B 1 126 ? 25.844 17.073 11.738 1.00 20.34 125 LEU B CA 1
ATOM 2285 C C . LEU B 1 126 ? 24.775 16.594 10.746 1.00 22.32 125 LEU B C 1
ATOM 2286 O O . LEU B 1 126 ? 23.566 16.783 10.986 1.00 22.90 125 LEU B O 1
ATOM 2291 N N . GLY B 1 127 ? 25.206 16.000 9.637 1.00 21.04 126 GLY B N 1
ATOM 2292 C CA . GLY B 1 127 ? 24.291 15.580 8.582 1.00 20.37 126 GLY B CA 1
ATOM 2293 C C . GLY B 1 127 ? 23.762 16.702 7.702 1.00 20.02 126 GLY B C 1
ATOM 2294 O O . GLY B 1 127 ? 22.722 16.536 7.057 1.00 22.82 126 GLY B O 1
ATOM 2295 N N . ILE B 1 128 ? 24.455 17.845 7.658 1.00 17.42 127 ILE B N 1
ATOM 2296 C CA . ILE B 1 128 ? 23.997 18.992 6.852 1.00 16.39 127 ILE B CA 1
ATOM 2297 C C . ILE B 1 128 ? 24.618 18.931 5.462 1.00 16.90 127 ILE B C 1
ATOM 2298 O O . ILE B 1 128 ? 25.841 18.815 5.321 1.00 16.34 127 ILE B O 1
ATOM 2303 N N . LYS B 1 129 ? 23.769 19.032 4.447 1.00 15.68 128 LYS B N 1
ATOM 2304 C CA . LYS B 1 129 ? 24.196 19.005 3.070 1.00 17.25 128 LYS B CA 1
ATOM 2305 C C . LYS B 1 129 ? 24.953 20.266 2.677 1.00 15.39 128 LYS B C 1
ATOM 2306 O O . LYS B 1 129 ? 24.666 21.368 3.134 1.00 12.96 128 LYS B O 1
ATOM 2312 N N . GLU B 1 130 ? 25.899 20.095 1.770 1.00 16.26 129 GLU B N 1
ATOM 2313 C CA . GLU B 1 130 ? 26.761 21.209 1.345 1.00 15.93 129 GLU B CA 1
ATOM 2314 C C . GLU B 1 130 ? 25.986 22.418 0.869 1.00 16.82 129 GLU B C 1
ATOM 2315 O O . GLU B 1 130 ? 26.386 23.541 1.164 1.00 16.72 129 GLU B O 1
ATOM 2321 N N . GLU B 1 131 ? 24.902 22.221 0.109 1.00 17.11 130 GLU B N 1
ATOM 2322 C CA . GLU B 1 131 ? 24.133 23.360 -0.363 1.00 18.65 130 GLU B CA 1
ATOM 2323 C C . GLU B 1 131 ? 23.683 24.205 0.821 1.00 16.73 130 GLU B C 1
ATOM 2324 O O . GLU B 1 131 ? 23.706 25.440 0.749 1.00 14.28 130 GLU B O 1
ATOM 2327 N N . ILE B 1 132 ? 23.298 23.536 1.913 1.00 15.91 131 ILE B N 1
ATOM 2328 C CA . ILE B 1 132 ? 22.849 24.226 3.090 1.00 14.75 131 ILE B CA 1
ATOM 2329 C C . ILE B 1 132 ? 24.034 24.873 3.813 1.00 13.34 131 ILE B C 1
ATOM 2330 O O . ILE B 1 132 ? 23.922 26.015 4.250 1.00 16.12 131 ILE B O 1
ATOM 2335 N N . VAL B 1 133 ? 25.158 24.160 3.936 1.00 13.32 132 VAL B N 1
ATOM 2336 C CA . VAL B 1 133 ? 26.380 24.819 4.442 1.00 12.59 132 VAL B CA 1
ATOM 2337 C C . VAL B 1 133 ? 26.674 26.141 3.697 1.00 13.86 132 VAL B C 1
ATOM 2338 O O . VAL B 1 133 ? 26.919 27.194 4.331 1.00 13.11 132 VAL B O 1
ATOM 2342 N N . ASP B 1 134 ? 26.662 26.094 2.355 1.00 14.21 133 ASP B N 1
ATOM 2343 C CA . ASP B 1 134 ? 26.934 27.294 1.560 1.00 14.16 133 ASP B CA 1
ATOM 2344 C C . ASP B 1 134 ? 25.922 28.410 1.851 1.00 14.60 133 ASP B C 1
ATOM 2345 O O . ASP B 1 134 ? 26.273 29.584 1.874 1.00 13.57 133 ASP B O 1
ATOM 2350 N N . GLN B 1 135 ? 24.664 28.034 2.057 1.00 15.26 134 GLN B N 1
ATOM 2351 C CA . GLN B 1 135 ? 23.616 29.000 2.383 1.00 15.63 134 GLN B CA 1
ATOM 2352 C C . GLN B 1 135 ? 23.802 29.622 3.747 1.00 15.66 134 GLN B C 1
ATOM 2353 O O . GLN B 1 135 ? 23.539 30.803 3.919 1.00 14.38 134 GLN B O 1
ATOM 2359 N N . LEU B 1 136 ? 24.247 28.827 4.717 1.00 16.02 135 LEU B N 1
ATOM 2360 C CA . LEU B 1 136 ? 24.487 29.332 6.065 1.00 15.84 135 LEU B CA 1
ATOM 2361 C C . LEU B 1 136 ? 25.666 30.316 6.066 1.00 15.38 135 LEU B C 1
ATOM 2362 O O . LEU B 1 136 ? 25.612 31.373 6.696 1.00 14.06 135 LEU B O 1
ATOM 2367 N N . GLU B 1 137 ? 26.724 29.974 5.341 1.00 15.18 136 GLU B N 1
ATOM 2368 C CA . GLU B 1 137 ? 27.884 30.869 5.205 1.00 16.02 136 GLU B CA 1
ATOM 2369 C C . GLU B 1 137 ? 27.500 32.170 4.513 1.00 15.40 136 GLU B C 1
ATOM 2370 O O . GLU B 1 137 ? 27.848 33.258 4.973 1.00 17.80 136 GLU B O 1
ATOM 2376 N N . GLN B 1 138 ? 26.728 32.083 3.432 1.00 17.58 137 GLN B N 1
ATOM 2377 C CA . GLN B 1 138 ? 26.215 33.264 2.762 1.00 19.41 137 GLN B CA 1
ATOM 2378 C C . GLN B 1 138 ? 25.340 34.113 3.693 1.00 16.11 137 GLN B C 1
ATOM 2379 O O . GLN B 1 138 ? 25.398 35.333 3.649 1.00 15.86 137 GLN B O 1
ATOM 2385 N N . LEU B 1 139 ? 24.517 33.476 4.524 1.00 17.60 138 LEU B N 1
ATOM 2386 C CA . LEU B 1 139 ? 23.684 34.202 5.477 1.00 17.39 138 LEU B CA 1
ATOM 2387 C C . LEU B 1 139 ? 24.539 34.989 6.478 1.00 16.32 138 LEU B C 1
ATOM 2388 O O . LEU B 1 139 ? 24.274 36.155 6.755 1.00 15.92 138 LEU B O 1
ATOM 2393 N N . TYR B 1 140 ? 25.557 34.335 7.008 1.00 15.27 139 TYR B N 1
ATOM 2394 C CA . TYR B 1 140 ? 26.569 34.975 7.844 1.00 15.13 139 TYR B CA 1
ATOM 2395 C C . TYR B 1 140 ? 27.145 36.227 7.138 1.00 15.90 139 TYR B C 1
ATOM 2396 O O . TYR B 1 140 ? 27.172 37.317 7.710 1.00 13.70 139 TYR B O 1
ATOM 2405 N N . TYR B 1 141 ? 27.599 36.089 5.897 1.00 16.51 140 TYR B N 1
ATOM 2406 C CA . TYR B 1 141 ? 28.221 37.236 5.218 1.00 17.09 140 TYR B CA 1
ATOM 2407 C C . TYR B 1 141 ? 27.224 38.397 5.092 1.00 16.30 140 TYR B C 1
ATOM 2408 O O . TYR B 1 141 ? 27.550 39.581 5.332 1.00 14.71 140 TYR B O 1
ATOM 2417 N N . TYR B 1 142 ? 25.997 38.053 4.728 1.00 17.12 141 TYR B N 1
ATOM 2418 C CA . TYR B 1 142 ? 24.958 39.056 4.570 1.00 18.40 141 TYR B CA 1
ATOM 2419 C C . TYR B 1 142 ? 24.635 39.771 5.874 1.00 17.53 141 TYR B C 1
ATOM 2420 O O . TYR B 1 142 ? 24.505 41.004 5.887 1.00 15.63 141 TYR B O 1
ATOM 2429 N N . GLU B 1 143 ? 24.458 38.984 6.932 1.00 17.71 142 GLU B N 1
ATOM 2430 C CA . GLU B 1 143 ? 24.134 39.489 8.252 1.00 18.19 142 GLU B CA 1
ATOM 2431 C C . GLU B 1 143 ? 25.233 40.408 8.759 1.00 16.72 142 GLU B C 1
ATOM 2432 O O . GLU B 1 143 ? 24.934 41.499 9.279 1.00 14.43 142 GLU B O 1
ATOM 2438 N N . ALA B 1 144 ? 26.496 39.979 8.605 1.00 15.08 143 ALA B N 1
ATOM 2439 C CA . ALA B 1 144 ? 27.635 40.774 9.061 1.00 15.11 143 ALA B CA 1
ATOM 2440 C C . ALA B 1 144 ? 27.739 42.091 8.267 1.00 15.53 143 ALA B C 1
ATOM 2441 O O . ALA B 1 144 ? 27.941 43.171 8.838 1.00 14.61 143 ALA B O 1
ATOM 2443 N N . ALA B 1 145 ? 27.523 42.011 6.957 1.00 14.55 144 ALA B N 1
ATOM 2444 C CA . ALA B 1 145 ? 27.531 43.210 6.102 1.00 15.64 144 ALA B CA 1
ATOM 2445 C C . ALA B 1 145 ? 26.375 44.172 6.424 1.00 16.16 144 ALA B C 1
ATOM 2446 O O . ALA B 1 145 ? 26.572 45.388 6.461 1.00 16.09 144 ALA B O 1
ATOM 2448 N N . LEU B 1 146 ? 25.181 43.639 6.658 1.00 16.85 145 LEU B N 1
ATOM 2449 C CA . LEU B 1 146 ? 24.001 44.480 6.985 1.00 18.97 145 LEU B CA 1
ATOM 2450 C C . LEU B 1 146 ? 24.159 45.180 8.335 1.00 17.06 145 LEU B C 1
ATOM 2451 O O . LEU B 1 146 ? 23.776 46.364 8.509 1.00 19.24 145 LEU B O 1
ATOM 2456 N N . ARG B 1 147 ? 24.745 44.472 9.289 1.00 15.83 146 ARG B N 1
ATOM 2457 C CA . ARG B 1 147 ? 25.070 45.065 10.571 1.00 16.84 146 ARG B CA 1
ATOM 2458 C C . ARG B 1 147 ? 26.056 46.231 10.410 1.00 17.02 146 ARG B C 1
ATOM 2459 O O . ARG B 1 147 ? 25.855 47.293 10.982 1.00 12.88 146 ARG B O 1
ATOM 2467 N N . GLN B 1 148 ? 27.121 46.045 9.638 1.00 15.58 147 GLN B N 1
ATOM 2468 C CA . GLN B 1 148 ? 28.063 47.153 9.393 1.00 16.64 147 GLN B CA 1
ATOM 2469 C C . GLN B 1 148 ? 27.382 48.367 8.770 1.00 17.45 147 GLN B C 1
ATOM 2470 O O . GLN B 1 148 ? 27.652 49.502 9.156 1.00 15.76 147 GLN B O 1
ATOM 2476 N N . LYS B 1 149 ? 26.508 48.098 7.792 1.00 16.81 148 LYS B N 1
ATOM 2477 C CA . LYS B 1 149 ? 25.688 49.116 7.145 1.00 18.26 148 LYS B CA 1
ATOM 2478 C C . LYS B 1 149 ? 24.830 49.879 8.171 1.00 15.94 148 LYS B C 1
ATOM 2479 O O . LYS B 1 149 ? 24.802 51.121 8.134 1.00 14.08 148 LYS B O 1
ATOM 2485 N N . ARG B 1 150 ? 24.153 49.147 9.074 1.00 14.26 149 ARG B N 1
ATOM 2486 C CA A ARG B 1 150 ? 23.371 49.7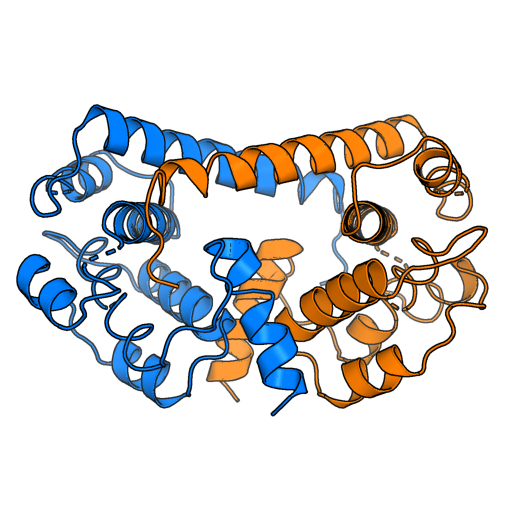76 10.124 0.50 17.04 149 ARG B CA 1
ATOM 2487 C CA B ARG B 1 150 ? 23.370 49.761 10.141 0.50 16.42 149 ARG B CA 1
ATOM 2488 C C . ARG B 1 150 ? 24.247 50.715 10.960 1.00 16.39 149 ARG B C 1
ATOM 2489 O O . ARG B 1 150 ? 23.902 51.857 11.170 1.00 16.85 149 ARG B O 1
ATOM 2504 N N . LEU B 1 151 ? 25.384 50.224 11.417 1.00 12.30 150 LEU B N 1
ATOM 2505 C CA . LEU B 1 151 ? 26.189 50.987 12.330 1.00 15.53 150 LEU B CA 1
ATOM 2506 C C . LEU B 1 151 ? 26.750 52.234 11.649 1.00 16.81 150 LEU B C 1
ATOM 2507 O O . LEU B 1 151 ? 26.786 53.310 12.257 1.00 19.04 150 LEU B O 1
ATOM 2512 N N . ASN B 1 152 ? 27.146 52.124 10.381 1.00 18.81 151 ASN B N 1
ATOM 2513 C CA . ASN B 1 152 ? 27.637 53.290 9.658 1.00 18.87 151 ASN B CA 1
ATOM 2514 C C . ASN B 1 152 ? 26.557 54.315 9.380 1.00 19.35 151 ASN B C 1
ATOM 2515 O O . ASN B 1 152 ? 26.836 55.515 9.351 1.00 17.92 151 ASN B O 1
ATOM 2520 N N . LEU B 1 153 ? 25.318 53.855 9.210 1.00 17.14 152 LEU B N 1
ATOM 2521 C CA . LEU B 1 153 ? 24.199 54.780 8.980 1.00 16.98 152 LEU B CA 1
ATOM 2522 C C . LEU B 1 153 ? 23.792 55.482 10.275 1.00 16.71 152 LEU B C 1
ATOM 2523 O O . LEU B 1 153 ? 23.485 56.653 10.267 1.00 17.68 152 LEU B O 1
ATOM 2528 N N . LEU B 1 154 ? 23.757 54.749 11.378 1.00 14.80 153 LEU B N 1
ATOM 2529 C CA . LEU B 1 154 ? 23.384 55.341 12.675 1.00 14.75 153 LEU B CA 1
ATOM 2530 C C . LEU B 1 154 ? 24.438 56.309 13.187 1.00 15.38 153 LEU B C 1
ATOM 2531 O O . LEU B 1 154 ? 24.110 57.376 13.721 1.00 14.59 153 LEU B O 1
ATOM 2536 N N . TYR B 1 155 ? 25.702 55.926 13.045 1.00 15.08 154 TYR B N 1
ATOM 2537 C CA . TYR B 1 155 ? 26.816 56.699 13.617 1.00 15.76 154 TYR B CA 1
ATOM 2538 C C . TYR B 1 155 ? 27.966 56.825 12.606 1.00 17.53 154 TYR B C 1
ATOM 2539 O O . TYR B 1 155 ? 29.016 56.189 12.753 1.00 18.51 154 TYR B O 1
ATOM 2548 N N . PRO B 1 156 ? 27.748 57.636 11.568 1.00 18.14 155 PRO B N 1
ATOM 2549 C CA . PRO B 1 156 ? 28.730 57.805 10.509 1.00 19.84 155 PRO B CA 1
ATOM 2550 C C . PRO B 1 156 ? 29.990 58.498 10.976 1.00 21.82 155 PRO B C 1
ATOM 2551 O O . PRO B 1 156 ? 31.039 58.323 10.385 1.00 20.44 155 PRO B O 1
ATOM 2555 N N . GLN B 1 157 ? 29.896 59.301 12.030 1.00 21.08 156 GLN B N 1
ATOM 2556 C CA . GLN B 1 157 ? 31.064 60.013 12.536 1.00 22.12 156 GLN B CA 1
ATOM 2557 C C . GLN B 1 157 ? 31.236 59.582 13.989 1.00 22.75 156 GLN B C 1
ATOM 2558 O O . GLN B 1 157 ? 31.703 58.471 14.252 1.00 27.43 156 GLN B O 1
ATOM 2564 N N . LYS B 1 158 ? 30.820 60.410 14.931 1.00 21.95 157 LYS B N 1
ATOM 2565 C CA . LYS B 1 158 ? 31.003 60.110 16.344 1.00 22.45 157 LYS B CA 1
ATOM 2566 C C . LYS B 1 158 ? 29.934 59.138 16.867 1.00 19.37 157 LYS B C 1
ATOM 2567 O O . LYS B 1 158 ? 28.805 59.130 16.391 1.00 16.94 157 LYS B O 1
ATOM 2573 N N . SER B 1 159 ? 30.302 58.342 17.857 1.00 17.57 158 SER B N 1
ATOM 2574 C CA . SER B 1 159 ? 29.348 57.504 18.582 1.00 17.04 158 SER B CA 1
ATOM 2575 C C . SER B 1 159 ? 29.336 57.948 20.065 1.00 16.67 158 SER B C 1
ATOM 2576 O O . SER B 1 159 ? 30.394 58.302 20.608 1.00 17.01 158 SER B O 1
ATOM 2579 N N . PRO B 1 160 ? 28.168 57.926 20.730 1.00 16.01 159 PRO B N 1
ATOM 2580 C CA . PRO B 1 160 ? 28.125 58.298 22.145 1.00 16.16 159 PRO B CA 1
ATOM 2581 C C . PRO B 1 160 ? 28.833 57.351 23.094 1.00 18.41 159 PRO B C 1
ATOM 2582 O O . PRO B 1 160 ? 29.329 57.769 24.143 1.00 16.45 159 PRO B O 1
ATOM 2586 N N . TYR B 1 161 ? 28.873 56.077 22.734 1.00 17.41 160 TYR B N 1
ATOM 2587 C CA . TYR B 1 161 ? 29.499 55.086 23.565 1.00 17.55 160 TYR B CA 1
ATOM 2588 C C . TYR B 1 161 ? 30.275 54.121 22.680 1.00 16.84 160 TYR B C 1
ATOM 2589 O O . TYR B 1 161 ? 30.974 53.228 23.143 1.00 15.17 160 TYR B O 1
#

Radius of gyration: 19.96 Å; Cα contacts (8 Å, |Δi|>4): 394; chains: 2; bounding box: 43×55×38 Å

CATH classification: 1.10.3680.10

B-factor: mean 22.19, std 10.12, range [5.33, 61.83]

Sequence (312 aa):
SDIKKLGSSWIIINWFFGFNQIPTNEEDSSIYKSVLTCCAKADGVISPEEKDWALGFCASWGVADWVIEDLKTYEADEALEEVIARSPQVSAQRDILLSAIWVSAADGELHEKEKAKIRKATILGIKEEIVDQLEQLYYYEAALRQKRRLNLLYPQKSPYSDIKKLGSSWIINWFFGFNQIPTNEDSSIYKSVLTCCAKADGVISPEEKDWALGFCASWGVADWVIEDLKTYEADDEALEEVIIARSPQVSAQRDILLSAIWVSAADGELHEEKEKAKIIRKATILGIKEEIVDQLEQLYYYEAALRQKRRLNLLYPQKSPY